Protein AF-A0A1F9G6L5-F1 (afdb_monomer)

Sequence (260 aa):
MAYALRLTTLALLTLIATAACGFDPSDGGSSGTAALNQGGGNGGGDDGAADDQDGGEDRVTICHATGSNHHPYVTITISVNAVPAHDRHQRDEDIIPAPDSGCPGDDGNDGDPGGGNDGGEGEGENGGGDDGDGEDTDGDDLEDDDEGFVGTDPEDPDSDDDGLDDGDEVGRGTDPNDADTDDDGVDDGDEVGDGTDPTLPDTDGDGLGDGDEGQRGTDPTDPDTDDGGAGDGAEVGAGTDPLDPSDDGVSGGGEIGPSG

Secondary structure (DSSP, 8-state):
------------------PPPPP-----------------------------------EEEEEEE---SS--EEEEEEETTTHHHHTTSTT---BSSPPTT--TT--S-----------------------SSPP-SS-SS--HHHHHHHT--TT-S-SSSSSS-HHHHHHHT--TT-SSTTSSSS-HHHHHHHT--TT-SSSS-SSS-HHHHHHHT--TT-SSTT-SSS-HHHHHHHT--TT-TT-S------------

Mean predicted aligned error: 20.48 Å

Foldseek 3Di:
DDDDDDDDDDDDDDDDDDDDDDDDPDDDYDDDDDDDDDDDDDDDDDDDDDDDDDDDFDKAWKWQAPPDPQQGTDIDIGGPVCVVVSCDDPPRPMGPHADPVGDVNDPDPDDDDDDDDDDDDDDDPPDPDPPPPAPQQCPLQAHPVRCVVLVADSNAQQRCPLQRGCNRCVVLVARSNDQQRCPLPRGCNVCVVLVARSNDQQRCPLQQGPSNCVVLVARSNDQQRCPLPRGPNRCVVVVHRSNDSVGNPPPVPPPPPPDD

Structure (mmCIF, N/CA/C/O backbone):
data_AF-A0A1F9G6L5-F1
#
_entry.id   AF-A0A1F9G6L5-F1
#
loop_
_atom_site.group_PDB
_atom_site.id
_atom_site.type_symbol
_atom_site.label_atom_id
_atom_site.label_alt_id
_atom_site.label_comp_id
_atom_site.label_asym_id
_atom_site.label_entity_id
_atom_site.label_seq_id
_atom_site.pdbx_PDB_ins_code
_atom_site.Cartn_x
_atom_site.Cartn_y
_atom_site.Cartn_z
_atom_site.occupancy
_atom_site.B_iso_or_equiv
_atom_site.auth_seq_id
_atom_site.auth_comp_id
_atom_site.auth_asym_id
_atom_site.auth_atom_id
_atom_site.pdbx_PDB_model_num
ATOM 1 N N . MET A 1 1 ? 22.474 34.229 -34.012 1.00 45.84 1 MET A N 1
ATOM 2 C CA . MET A 1 1 ? 22.530 35.478 -33.228 1.00 45.84 1 MET A CA 1
ATOM 3 C C . MET A 1 1 ? 21.987 35.160 -31.853 1.00 45.84 1 MET A C 1
ATOM 5 O O . MET A 1 1 ? 20.911 34.591 -31.767 1.00 45.84 1 MET A O 1
ATOM 9 N N . ALA A 1 2 ? 22.796 35.418 -30.832 1.00 46.31 2 ALA A N 1
ATOM 10 C CA . ALA A 1 2 ? 22.523 35.143 -29.430 1.00 46.31 2 ALA A CA 1
ATOM 11 C C . ALA A 1 2 ? 21.452 36.081 -28.867 1.00 46.31 2 ALA A C 1
ATOM 13 O O . ALA A 1 2 ? 21.497 37.257 -29.201 1.00 46.31 2 ALA A O 1
ATOM 14 N N . TYR A 1 3 ? 20.603 35.593 -27.959 1.00 48.84 3 TYR A N 1
ATOM 15 C CA . TYR A 1 3 ? 20.121 36.3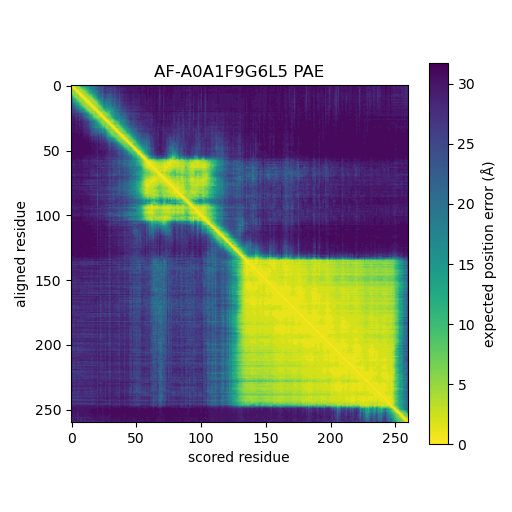74 -26.817 1.00 48.84 3 TYR A CA 1
ATOM 16 C C . TYR A 1 3 ? 19.881 35.438 -25.630 1.00 48.84 3 TYR A C 1
ATOM 18 O O . TYR A 1 3 ? 18.934 34.663 -25.598 1.00 48.84 3 TYR A O 1
ATOM 26 N N . ALA A 1 4 ? 20.802 35.522 -24.673 1.00 48.44 4 ALA A N 1
ATOM 27 C CA . ALA A 1 4 ? 20.647 35.048 -23.311 1.00 48.44 4 ALA A CA 1
ATOM 28 C C . ALA A 1 4 ? 19.900 36.120 -22.510 1.00 48.44 4 ALA A C 1
ATOM 30 O O . ALA A 1 4 ? 20.323 37.275 -22.537 1.00 48.44 4 ALA A O 1
ATOM 31 N N . LEU A 1 5 ? 18.867 35.751 -21.751 1.00 53.03 5 LEU A N 1
ATOM 32 C CA . LEU A 1 5 ? 18.398 36.545 -20.615 1.00 53.03 5 LEU A CA 1
ATOM 33 C C . LEU A 1 5 ? 18.300 35.625 -19.397 1.00 53.03 5 LEU A C 1
ATOM 35 O O . LEU A 1 5 ? 17.493 34.704 -19.354 1.00 53.03 5 LEU A O 1
ATOM 39 N N . ARG A 1 6 ? 19.173 35.884 -18.421 1.00 52.91 6 ARG A N 1
ATOM 40 C CA . ARG A 1 6 ? 19.129 35.297 -17.085 1.00 52.91 6 ARG A CA 1
ATOM 41 C C . ARG A 1 6 ? 18.019 35.975 -16.286 1.00 52.91 6 ARG A C 1
ATOM 43 O O . ARG A 1 6 ? 18.030 37.201 -16.192 1.00 52.91 6 ARG A O 1
ATOM 50 N N . LEU A 1 7 ? 17.116 35.203 -15.686 1.00 51.03 7 LEU A N 1
ATOM 51 C CA . LEU A 1 7 ? 16.261 35.688 -14.604 1.00 51.03 7 LEU A CA 1
ATOM 52 C C . LEU A 1 7 ? 16.878 35.266 -13.270 1.00 51.03 7 LEU A C 1
ATOM 54 O O . LEU A 1 7 ? 16.999 34.087 -12.962 1.00 51.03 7 LEU A O 1
ATOM 58 N N . THR A 1 8 ? 17.314 36.263 -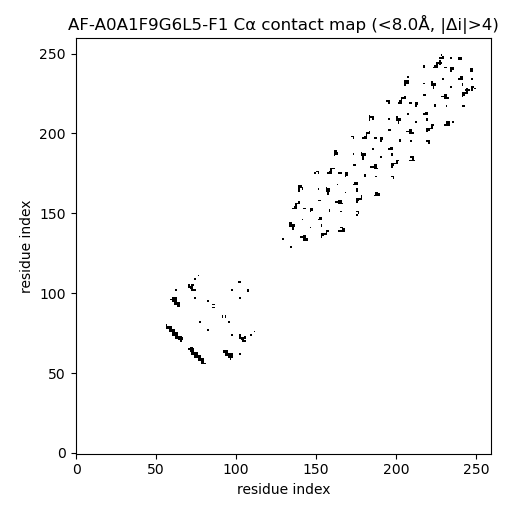12.509 1.00 52.38 8 THR A N 1
ATOM 59 C CA . THR A 1 8 ? 17.721 36.154 -11.109 1.00 52.38 8 THR A CA 1
ATOM 60 C C . THR A 1 8 ? 16.552 36.594 -10.236 1.00 52.38 8 THR A C 1
ATOM 62 O O . THR A 1 8 ? 16.214 37.778 -10.233 1.00 52.38 8 THR A O 1
ATOM 65 N N . THR A 1 9 ? 15.965 35.682 -9.470 1.00 57.56 9 THR A N 1
ATOM 66 C CA . THR A 1 9 ? 15.060 36.008 -8.360 1.00 57.56 9 THR A CA 1
ATOM 67 C C . THR A 1 9 ? 15.783 35.725 -7.047 1.00 57.56 9 THR A C 1
ATOM 69 O O . THR A 1 9 ? 15.910 34.581 -6.626 1.00 57.56 9 THR A O 1
ATOM 72 N N . LEU A 1 10 ? 16.307 36.788 -6.426 1.00 48.28 10 LEU A N 1
ATOM 73 C CA . LEU A 1 10 ? 16.747 36.792 -5.030 1.00 48.28 10 LEU A CA 1
ATOM 74 C C . LEU A 1 10 ? 15.492 36.806 -4.144 1.00 48.28 10 LEU A C 1
ATOM 76 O O . LEU A 1 10 ? 14.786 37.814 -4.111 1.00 48.28 10 LEU A O 1
ATOM 80 N N . ALA A 1 11 ? 15.228 35.717 -3.425 1.00 54.94 11 ALA A N 1
ATOM 81 C CA . ALA A 1 11 ? 14.285 35.716 -2.313 1.00 54.94 11 ALA A CA 1
ATOM 82 C C . ALA A 1 11 ? 14.994 36.215 -1.042 1.00 54.94 11 ALA A C 1
ATOM 84 O O . ALA A 1 11 ? 16.112 35.803 -0.729 1.00 54.94 11 ALA A O 1
ATOM 85 N N . LEU A 1 12 ? 14.349 37.158 -0.351 1.00 50.75 12 LEU A N 1
ATOM 86 C CA . LEU A 1 12 ? 14.762 37.704 0.939 1.00 50.75 12 LEU A CA 1
ATOM 87 C C . LEU A 1 12 ? 14.753 36.607 2.013 1.00 50.75 12 LEU A C 1
ATOM 89 O O . LEU A 1 12 ? 13.714 35.997 2.243 1.00 50.75 12 LEU A O 1
ATOM 93 N N . LEU A 1 13 ? 15.858 36.459 2.746 1.00 45.62 13 LEU A N 1
ATOM 94 C CA . LEU A 1 13 ? 15.891 35.734 4.014 1.00 45.62 13 LEU A CA 1
ATOM 95 C C . LEU A 1 13 ? 16.146 36.736 5.150 1.00 45.62 13 LEU A C 1
ATOM 97 O O . LEU A 1 13 ? 17.274 37.169 5.383 1.00 45.62 13 LEU A O 1
ATOM 101 N N . THR A 1 14 ? 15.081 37.146 5.837 1.00 50.59 14 THR A N 1
ATOM 102 C CA . THR A 1 14 ? 15.153 37.825 7.138 1.00 50.59 14 THR A CA 1
ATOM 103 C C . THR A 1 14 ? 14.869 36.800 8.226 1.00 50.59 14 THR A C 1
ATOM 105 O O . THR A 1 14 ? 13.707 36.499 8.486 1.00 50.59 14 THR A O 1
ATOM 108 N N . LEU A 1 15 ? 15.918 36.273 8.862 1.00 48.03 15 LEU A N 1
ATOM 109 C CA . LEU A 1 15 ? 15.790 35.474 10.080 1.00 48.03 15 LEU A CA 1
ATOM 110 C C . LEU A 1 15 ? 15.872 36.414 11.291 1.00 48.03 15 LEU A C 1
ATOM 112 O O . LEU A 1 15 ? 16.889 37.076 11.512 1.00 48.03 15 LEU A O 1
ATOM 116 N N . ILE A 1 16 ? 14.777 36.505 12.042 1.00 55.12 16 ILE A N 1
ATOM 117 C CA . ILE A 1 16 ? 14.703 37.199 13.329 1.00 55.12 16 ILE A CA 1
ATOM 118 C C . ILE A 1 16 ? 15.075 36.197 14.425 1.00 55.12 16 ILE A C 1
ATOM 120 O O . ILE A 1 16 ? 14.642 35.051 14.412 1.00 55.12 16 ILE A O 1
ATOM 124 N N . ALA A 1 17 ? 15.912 36.663 15.349 1.00 46.44 17 ALA A N 1
ATOM 125 C CA . ALA A 1 17 ? 16.471 35.932 16.473 1.00 46.44 17 ALA A CA 1
ATOM 126 C C . ALA A 1 17 ? 15.417 35.404 17.460 1.00 46.44 17 ALA A C 1
ATOM 128 O O . ALA A 1 17 ? 14.461 36.106 17.793 1.00 46.44 17 ALA A O 1
ATOM 129 N N . THR A 1 18 ? 15.691 34.240 18.046 1.00 53.56 18 THR A N 1
ATOM 130 C CA . THR A 1 18 ? 15.140 33.845 19.347 1.00 53.56 18 THR A CA 1
ATOM 131 C C . THR A 1 18 ? 16.270 33.402 20.268 1.00 53.56 18 THR A C 1
ATOM 133 O O . THR A 1 18 ? 17.254 32.795 19.853 1.00 53.56 18 THR A O 1
ATOM 136 N N . ALA A 1 19 ? 16.165 33.862 21.509 1.00 45.44 19 ALA A N 1
ATOM 137 C CA . ALA A 1 19 ? 17.203 33.882 22.517 1.00 45.44 19 ALA A CA 1
ATOM 138 C C . ALA A 1 19 ? 17.398 32.511 23.178 1.00 45.44 19 ALA A C 1
ATOM 140 O O . ALA A 1 19 ? 16.436 31.906 23.638 1.00 45.44 19 ALA A O 1
ATOM 141 N N . ALA A 1 20 ? 18.654 32.083 23.302 1.00 50.41 20 ALA A N 1
ATOM 142 C CA . ALA A 1 20 ? 19.054 31.011 24.203 1.00 50.41 20 ALA A CA 1
ATOM 143 C C . ALA A 1 20 ? 19.304 31.597 25.602 1.00 50.41 20 ALA A C 1
ATOM 145 O O . ALA A 1 20 ? 20.203 32.424 25.789 1.00 50.41 20 ALA A O 1
ATOM 146 N N . CYS A 1 21 ? 18.505 31.188 26.586 1.00 47.28 21 CYS A N 1
ATOM 147 C CA . CYS A 1 21 ? 18.865 31.301 27.995 1.00 47.28 21 CYS A CA 1
ATOM 148 C C . CYS A 1 21 ? 19.869 30.193 28.346 1.00 47.28 21 CYS A C 1
ATOM 150 O O . CYS A 1 21 ? 19.736 29.053 27.909 1.00 47.28 21 CYS A O 1
ATOM 152 N N . GLY A 1 22 ? 20.914 30.580 29.079 1.00 45.34 22 GLY A N 1
ATOM 153 C CA . GLY A 1 22 ? 22.105 29.783 29.335 1.00 45.34 22 GLY A CA 1
ATOM 154 C C . GLY A 1 22 ? 21.878 28.566 30.228 1.00 45.34 22 GLY A C 1
ATOM 155 O O . GLY A 1 22 ? 21.247 28.651 31.278 1.00 45.34 22 GLY A O 1
ATOM 156 N N . PHE A 1 23 ? 22.486 27.466 29.803 1.00 50.28 23 PHE A N 1
ATOM 157 C CA . PHE A 1 23 ? 22.790 26.289 30.601 1.00 50.28 23 PHE A CA 1
ATOM 158 C C . PHE A 1 23 ? 24.225 26.450 31.129 1.00 50.28 23 PHE A C 1
ATOM 160 O O . PHE A 1 23 ? 25.161 26.572 30.336 1.00 50.28 23 PHE A O 1
ATOM 167 N N . ASP A 1 24 ? 24.382 26.530 32.451 1.00 52.00 24 ASP A N 1
ATOM 168 C CA . ASP A 1 24 ? 25.668 26.628 33.154 1.00 52.00 24 ASP A CA 1
ATOM 169 C C . ASP A 1 24 ? 26.052 25.231 33.682 1.00 52.00 24 ASP A C 1
ATOM 171 O O . ASP A 1 24 ? 25.374 24.710 34.570 1.00 52.00 24 ASP A O 1
ATOM 175 N N . PRO A 1 25 ? 27.084 24.569 33.126 1.00 56.59 25 PRO A N 1
ATOM 176 C CA . PRO A 1 25 ? 27.504 23.250 33.566 1.00 56.59 25 PRO A CA 1
ATOM 177 C C . PRO A 1 25 ? 28.627 23.392 34.594 1.00 56.59 25 PRO A C 1
ATOM 179 O O . PRO A 1 25 ? 29.813 23.321 34.263 1.00 56.59 25 PRO A O 1
ATOM 182 N N . SER A 1 26 ? 28.272 23.612 35.856 1.00 54.38 26 SER A N 1
ATOM 183 C CA . SER A 1 26 ? 29.205 23.518 36.982 1.00 54.38 26 SER A CA 1
ATOM 184 C C . SER A 1 26 ? 28.459 23.225 38.277 1.00 54.38 26 SER A C 1
ATOM 186 O O . SER A 1 26 ? 28.291 24.115 39.091 1.00 54.38 26 SER A O 1
ATOM 188 N N . ASP A 1 27 ? 28.050 21.972 38.480 1.00 49.44 27 ASP A N 1
ATOM 189 C CA . ASP A 1 27 ? 28.028 21.374 39.821 1.00 49.44 27 ASP A CA 1
ATOM 190 C C . ASP A 1 27 ? 28.051 19.846 39.715 1.00 49.44 27 ASP A C 1
ATOM 192 O O . ASP A 1 27 ? 27.042 19.146 39.669 1.00 49.44 27 ASP A O 1
ATOM 196 N N . GLY A 1 28 ? 29.274 19.324 39.641 1.00 46.50 28 GLY A N 1
ATOM 197 C CA . GLY A 1 28 ? 29.554 17.929 39.917 1.00 46.50 28 GLY A CA 1
ATOM 198 C C . GLY A 1 28 ? 29.804 17.727 41.410 1.00 46.50 28 GLY A C 1
ATOM 199 O O . GLY A 1 28 ? 30.703 18.343 41.976 1.00 46.50 28 GLY A O 1
ATOM 200 N N . GLY A 1 29 ? 29.103 16.759 41.999 1.00 39.47 29 GLY A N 1
ATOM 201 C CA . GLY A 1 29 ? 29.727 15.836 42.943 1.00 39.47 29 GLY A CA 1
ATOM 202 C C . GLY A 1 29 ? 29.306 15.897 44.416 1.00 39.47 29 GLY A C 1
ATOM 203 O O . GLY A 1 29 ? 29.621 16.830 45.144 1.00 39.47 29 GLY A O 1
ATOM 204 N N . SER A 1 30 ? 28.856 14.722 44.870 1.00 42.66 30 SER A N 1
ATOM 205 C CA . SER A 1 30 ? 29.431 13.972 46.003 1.00 42.66 30 SER A CA 1
ATOM 206 C C . SER A 1 30 ? 28.655 13.950 47.330 1.00 42.66 30 SER A C 1
ATOM 208 O O . SER A 1 30 ? 28.636 14.908 48.092 1.00 42.66 30 SER A O 1
ATOM 210 N N . SER A 1 31 ? 28.133 12.750 47.628 1.00 48.28 31 SER A N 1
ATOM 211 C CA . SER A 1 31 ? 28.290 11.995 48.885 1.00 48.28 31 SER A CA 1
ATOM 212 C C . SER A 1 31 ? 28.227 12.766 50.214 1.00 48.28 31 SER A C 1
ATOM 214 O O . SER A 1 31 ? 29.181 13.439 50.608 1.00 48.28 31 SER A O 1
ATOM 216 N N . GLY A 1 32 ? 27.221 12.447 51.031 1.00 39.44 32 GLY A N 1
ATOM 217 C CA . GLY A 1 32 ? 27.262 12.733 52.464 1.00 39.44 32 GLY A CA 1
ATOM 218 C C . GLY A 1 32 ? 26.160 12.037 53.255 1.00 39.44 32 GLY A C 1
ATOM 219 O O . GLY A 1 32 ? 25.055 12.545 53.376 1.00 39.44 32 GLY A O 1
ATOM 220 N N . THR A 1 33 ? 26.481 10.889 53.844 1.00 50.44 33 THR A N 1
ATOM 221 C CA . THR A 1 33 ? 25.723 10.262 54.937 1.00 50.44 33 THR A CA 1
ATOM 222 C C . THR A 1 33 ? 25.592 11.206 56.141 1.00 50.44 33 THR A C 1
ATOM 224 O O . THR A 1 33 ? 26.622 11.698 56.599 1.00 50.44 33 THR A O 1
ATOM 227 N N . ALA A 1 34 ? 24.402 11.362 56.733 1.00 39.81 34 ALA A N 1
ATOM 228 C CA . ALA A 1 34 ? 24.217 11.529 58.186 1.00 39.81 34 ALA A CA 1
ATOM 229 C C . ALA A 1 34 ? 22.727 11.557 58.567 1.00 39.81 34 ALA A C 1
ATOM 231 O O . ALA A 1 34 ? 21.967 12.416 58.135 1.00 39.81 34 ALA A O 1
ATOM 232 N N . ALA A 1 35 ? 22.348 10.622 59.434 1.00 47.47 35 ALA A N 1
ATOM 233 C CA . ALA A 1 35 ? 21.056 10.533 60.093 1.00 47.47 35 ALA A CA 1
ATOM 234 C C . ALA A 1 35 ? 20.769 11.729 61.014 1.00 47.47 35 ALA A C 1
ATOM 236 O O . ALA A 1 35 ? 21.655 12.137 61.765 1.00 47.47 35 ALA A O 1
ATOM 237 N N . LEU A 1 36 ? 19.503 12.154 61.087 1.00 44.84 36 LEU A N 1
ATOM 238 C CA . LEU A 1 36 ? 18.898 12.650 62.323 1.00 44.84 36 LEU A CA 1
ATOM 239 C C . LEU A 1 36 ? 17.452 12.159 62.450 1.00 44.84 36 LEU A C 1
ATOM 241 O O . LEU A 1 36 ? 16.705 12.039 61.489 1.00 44.84 36 LEU A O 1
ATOM 245 N N . ASN A 1 37 ? 17.131 11.832 63.692 1.00 38.50 37 ASN A N 1
ATOM 246 C CA . ASN A 1 37 ? 15.976 11.118 64.203 1.00 38.50 37 ASN A CA 1
ATOM 247 C C . ASN A 1 37 ? 15.134 12.091 65.060 1.00 38.50 37 ASN A C 1
ATOM 249 O O . ASN A 1 37 ? 15.713 12.954 65.720 1.00 38.50 37 ASN A O 1
ATOM 253 N N . GLN A 1 38 ? 13.830 11.803 65.159 1.00 47.72 38 GLN A N 1
ATOM 254 C CA . GLN A 1 38 ? 12.875 12.095 66.253 1.00 47.72 38 GLN A CA 1
ATOM 255 C C . GLN A 1 38 ? 11.858 13.242 66.104 1.00 47.72 38 GLN A C 1
ATOM 257 O O . GLN A 1 38 ? 12.212 14.417 66.108 1.00 47.72 38 GLN A O 1
ATOM 262 N N . GLY A 1 39 ? 10.584 12.833 66.241 1.00 36.66 39 GLY A N 1
ATOM 263 C CA . GLY A 1 39 ? 9.468 13.566 66.869 1.00 36.66 39 GLY A CA 1
ATOM 264 C C . GLY A 1 39 ? 8.563 14.292 65.870 1.00 36.66 39 GLY A C 1
ATOM 265 O O . GLY A 1 39 ? 9.049 15.116 65.118 1.00 36.66 39 GLY A O 1
ATOM 266 N N . GLY A 1 40 ? 7.249 14.081 65.777 1.00 36.53 40 GLY A N 1
ATOM 267 C CA . GLY A 1 40 ? 6.261 13.573 66.729 1.00 36.53 40 GLY A CA 1
ATOM 268 C C . GLY A 1 40 ? 5.106 14.587 66.833 1.00 36.53 40 GLY A C 1
ATOM 269 O O . GLY A 1 40 ? 5.360 15.750 67.131 1.00 36.53 40 GLY A O 1
ATOM 270 N N . GLY A 1 41 ? 3.860 14.139 66.627 1.00 37.12 41 GLY A N 1
ATOM 271 C CA . GLY A 1 41 ? 2.610 14.907 66.814 1.00 37.12 41 GLY A CA 1
ATOM 272 C C . GLY A 1 41 ? 1.772 14.935 65.529 1.00 37.12 41 GLY A C 1
ATOM 273 O O . GLY A 1 41 ? 2.161 15.601 64.584 1.00 37.12 41 GLY A O 1
ATOM 274 N N . ASN A 1 42 ? 0.752 14.095 65.336 1.00 39.94 42 ASN A N 1
ATOM 275 C CA . ASN A 1 42 ? -0.535 13.927 66.037 1.00 39.94 42 ASN A CA 1
ATOM 276 C C . ASN A 1 42 ? -1.528 15.088 65.827 1.00 39.94 42 ASN A C 1
ATOM 278 O O . ASN A 1 42 ? -1.367 16.162 66.406 1.00 39.94 42 ASN A O 1
ATOM 282 N N . GLY A 1 43 ? -2.587 14.786 65.072 1.00 40.41 43 GLY A N 1
ATOM 283 C CA . GLY A 1 43 ? -3.774 15.601 64.800 1.00 40.41 43 GLY A CA 1
ATOM 284 C C . GLY A 1 43 ? -4.288 15.243 63.401 1.00 40.41 43 GLY A C 1
ATOM 285 O O . GLY A 1 43 ? -3.728 15.730 62.436 1.00 40.41 43 GLY A O 1
ATOM 286 N N . GLY A 1 44 ? -5.234 14.335 63.184 1.00 36.28 44 GLY A N 1
ATOM 287 C CA . GLY A 1 44 ? -6.297 13.860 64.057 1.00 36.28 44 GLY A CA 1
ATOM 288 C C . GLY A 1 44 ? -7.624 14.419 63.553 1.00 36.28 44 GLY A C 1
ATOM 289 O O . GLY A 1 44 ? -7.891 15.596 63.773 1.00 36.28 44 GLY A O 1
ATOM 290 N N . GLY A 1 45 ? -8.420 13.535 62.950 1.00 36.50 45 GLY A N 1
ATOM 291 C CA . GLY A 1 45 ? -9.823 13.729 62.585 1.00 36.50 45 GLY A CA 1
ATOM 292 C C . GLY A 1 45 ? -10.035 13.699 61.072 1.00 36.50 45 GLY A C 1
ATOM 293 O O . GLY A 1 45 ? -9.243 14.284 60.346 1.00 36.50 45 GLY A O 1
ATOM 294 N N . ASP A 1 46 ? -11.046 13.040 60.522 1.00 42.03 46 ASP A N 1
ATOM 295 C CA . ASP A 1 46 ? -12.174 12.284 61.073 1.00 42.03 46 ASP A CA 1
ATOM 296 C C . ASP A 1 46 ? -13.045 12.003 59.850 1.00 42.03 46 ASP A C 1
ATOM 298 O O . ASP A 1 46 ? -13.573 12.953 59.298 1.00 42.03 46 ASP A O 1
ATOM 302 N N . ASP A 1 47 ? -13.099 10.779 59.326 1.00 49.34 47 ASP A N 1
ATOM 303 C CA . ASP A 1 47 ? -14.302 9.950 59.434 1.00 49.34 47 ASP A CA 1
ATOM 304 C C . ASP A 1 47 ? -14.050 8.523 58.903 1.00 49.34 47 ASP A C 1
ATOM 306 O O . ASP A 1 47 ? -13.793 8.283 57.730 1.00 49.34 47 ASP A O 1
ATOM 310 N N . GLY A 1 48 ? -14.104 7.543 59.808 1.00 40.44 48 GLY A N 1
ATOM 311 C CA . GLY A 1 48 ? -13.844 6.140 59.493 1.00 40.44 48 GLY A CA 1
ATOM 312 C C . GLY A 1 48 ? -15.068 5.333 59.061 1.00 40.44 48 GLY A C 1
ATOM 313 O O . GLY A 1 48 ? -16.189 5.640 59.463 1.00 40.44 48 GLY A O 1
ATOM 314 N N . ALA A 1 49 ? -14.790 4.247 58.331 1.00 42.22 49 ALA A N 1
ATOM 315 C CA . ALA A 1 49 ? -15.283 2.860 58.474 1.00 42.22 49 ALA A CA 1
ATOM 316 C C . ALA A 1 49 ? -15.185 2.183 57.084 1.00 42.22 49 ALA A C 1
ATOM 318 O O . ALA A 1 49 ? -15.769 2.698 56.145 1.00 42.22 49 ALA A O 1
ATOM 319 N N . ALA A 1 50 ? -14.492 1.068 56.847 1.00 44.94 50 ALA A N 1
ATOM 320 C CA . ALA A 1 50 ? -14.136 -0.031 57.730 1.00 44.94 50 ALA A CA 1
ATOM 321 C C . ALA A 1 50 ? -12.774 -0.651 57.357 1.00 44.94 50 ALA A C 1
ATOM 323 O O . ALA A 1 50 ? -12.423 -0.777 56.191 1.00 44.94 50 ALA A O 1
ATOM 324 N N . ASP A 1 51 ? -12.053 -1.027 58.409 1.00 58.12 51 ASP A N 1
ATOM 325 C CA . ASP A 1 51 ? -10.912 -1.940 58.443 1.00 58.12 51 ASP A CA 1
ATOM 326 C C . ASP A 1 51 ? -11.403 -3.355 58.097 1.00 58.12 51 ASP A C 1
ATOM 328 O O . ASP A 1 51 ? -12.209 -3.906 58.849 1.00 58.12 51 ASP A O 1
ATOM 332 N N . ASP A 1 52 ? -10.925 -3.931 56.993 1.00 46.09 52 ASP A N 1
ATOM 333 C CA . ASP A 1 52 ? -10.842 -5.384 56.832 1.00 46.09 52 ASP A CA 1
ATOM 334 C C . ASP A 1 52 ? -9.401 -5.737 56.454 1.00 46.09 52 ASP A C 1
ATOM 336 O O . ASP A 1 52 ? -8.767 -5.103 55.611 1.00 46.09 52 ASP A O 1
ATOM 340 N N . GLN A 1 53 ? -8.850 -6.677 57.205 1.00 54.34 53 GLN A N 1
ATOM 341 C CA . GLN A 1 53 ? -7.422 -6.838 57.420 1.00 54.34 53 GLN A CA 1
ATOM 342 C C . GLN A 1 53 ? -6.825 -7.781 56.377 1.00 54.34 53 GLN A C 1
ATOM 344 O O . GLN A 1 53 ? -7.100 -8.979 56.426 1.00 54.34 53 GLN A O 1
ATOM 349 N N . ASP A 1 54 ? -5.927 -7.269 55.533 1.00 47.34 54 ASP A N 1
ATOM 350 C CA . ASP A 1 54 ? -4.900 -8.085 54.883 1.00 47.34 54 ASP A CA 1
ATOM 351 C C . ASP A 1 54 ? -3.520 -7.411 54.983 1.00 47.34 54 ASP A C 1
ATOM 353 O O . ASP A 1 54 ? -3.386 -6.189 55.076 1.00 47.34 54 ASP A O 1
ATOM 357 N N . GLY A 1 55 ? -2.492 -8.230 55.153 1.00 44.81 55 GLY A N 1
ATOM 358 C CA . GLY A 1 55 ? -1.234 -7.872 55.800 1.00 44.81 55 GLY A CA 1
ATOM 359 C C . GLY A 1 55 ? -0.308 -6.930 55.028 1.00 44.81 55 GLY A C 1
ATOM 360 O O . GLY A 1 55 ? 0.582 -7.396 54.346 1.00 44.81 55 GLY A O 1
ATOM 361 N N . GLY A 1 56 ? -0.395 -5.628 55.304 1.00 53.91 56 GLY A N 1
ATOM 362 C CA . GLY A 1 56 ? 0.709 -4.652 55.322 1.00 53.91 56 GLY A CA 1
ATOM 363 C C . GLY A 1 56 ? 1.946 -4.888 54.438 1.00 53.91 56 GLY A C 1
ATOM 364 O O . GLY A 1 56 ? 3.040 -5.106 54.966 1.00 53.91 56 GLY A O 1
ATOM 365 N N . GLU A 1 57 ? 1.815 -4.667 53.134 1.00 56.16 57 GLU A N 1
ATOM 366 C CA . GLU A 1 57 ? 2.911 -4.120 52.335 1.00 56.16 57 GLU A CA 1
ATOM 367 C C . GLU A 1 57 ? 2.586 -2.684 51.919 1.00 56.16 57 GLU A C 1
ATOM 369 O O . GLU A 1 57 ? 1.483 -2.392 51.461 1.00 56.16 57 GLU A O 1
ATOM 374 N N . ASP A 1 58 ? 3.547 -1.771 52.088 1.00 77.12 58 ASP A N 1
ATOM 375 C CA . ASP A 1 58 ? 3.424 -0.419 51.546 1.00 77.12 58 ASP A CA 1
ATOM 376 C C . ASP A 1 58 ? 3.173 -0.523 50.022 1.00 77.12 58 ASP A C 1
ATOM 378 O O . ASP A 1 58 ? 3.768 -1.369 49.344 1.00 77.12 58 ASP A O 1
ATOM 382 N N . ARG A 1 59 ? 2.285 0.310 49.468 1.00 74.38 59 ARG A N 1
ATOM 383 C CA . ARG A 1 59 ? 1.993 0.375 48.023 1.00 74.38 59 ARG A CA 1
ATOM 384 C C . ARG A 1 59 ? 2.406 1.731 47.458 1.00 74.38 59 ARG A C 1
ATOM 386 O O . ARG A 1 59 ? 2.433 2.722 48.186 1.00 74.38 59 ARG A O 1
ATOM 393 N N . VAL A 1 60 ? 2.752 1.761 46.177 1.00 80.06 60 VAL A N 1
ATOM 394 C CA . VAL A 1 60 ? 3.136 2.970 45.448 1.00 80.06 60 VAL A CA 1
ATOM 395 C C . VAL A 1 60 ? 2.477 2.980 44.078 1.00 80.06 60 VAL A C 1
ATOM 397 O O . VAL A 1 60 ? 2.414 1.954 43.402 1.00 80.06 60 VAL A O 1
ATOM 400 N N . THR A 1 61 ? 1.996 4.152 43.692 1.00 82.56 61 THR A N 1
ATOM 401 C CA . THR A 1 61 ? 1.450 4.415 42.366 1.00 82.56 61 THR A CA 1
ATOM 402 C C . THR A 1 61 ? 2.579 4.825 41.427 1.00 82.56 61 THR A C 1
ATOM 404 O O . THR A 1 61 ? 3.414 5.662 41.791 1.00 82.56 61 THR A O 1
ATOM 407 N N . ILE A 1 62 ? 2.629 4.220 40.245 1.00 82.56 62 ILE A N 1
ATOM 408 C CA . ILE A 1 62 ? 3.631 4.485 39.207 1.00 82.56 62 ILE A CA 1
ATOM 409 C C . ILE A 1 62 ? 2.945 4.696 37.855 1.00 82.56 62 ILE A C 1
ATOM 411 O O . ILE A 1 62 ? 1.851 4.175 37.654 1.00 82.56 62 ILE A O 1
ATOM 415 N N . CYS A 1 63 ? 3.594 5.419 36.939 1.00 84.81 63 CYS A N 1
ATOM 416 C CA . CYS A 1 63 ? 3.200 5.432 35.527 1.00 84.81 63 CYS A CA 1
ATOM 417 C C . CYS A 1 63 ? 4.001 4.359 34.796 1.00 84.81 63 CYS A C 1
ATOM 419 O O . CYS A 1 63 ? 5.225 4.481 34.711 1.00 84.81 63 CYS A O 1
ATOM 421 N N . HIS A 1 64 ? 3.340 3.322 34.299 1.00 81.38 64 HIS A N 1
ATOM 422 C CA . HIS A 1 64 ? 3.973 2.261 33.527 1.00 81.38 64 HIS A CA 1
ATOM 423 C C . HIS A 1 64 ? 3.953 2.615 32.042 1.00 81.38 64 HIS A C 1
ATOM 425 O O . HIS A 1 64 ? 2.897 2.956 31.514 1.00 81.38 64 HIS A O 1
ATOM 431 N N . ALA A 1 65 ? 5.105 2.569 31.376 1.00 78.81 65 ALA A N 1
ATOM 432 C CA . ALA A 1 65 ? 5.183 2.891 29.955 1.00 78.81 65 ALA A CA 1
ATOM 433 C C . ALA A 1 65 ? 4.662 1.728 29.096 1.00 78.81 65 ALA A C 1
ATOM 435 O O . ALA A 1 65 ? 5.114 0.594 29.242 1.00 78.81 65 ALA A O 1
ATOM 436 N N . THR A 1 66 ? 3.743 2.011 28.174 1.00 74.38 66 THR A N 1
ATOM 437 C CA . THR A 1 66 ? 3.087 0.990 27.328 1.00 74.38 66 THR A CA 1
ATOM 438 C C . THR A 1 66 ? 3.842 0.719 26.023 1.00 74.38 66 THR A C 1
ATOM 440 O O . THR A 1 66 ? 3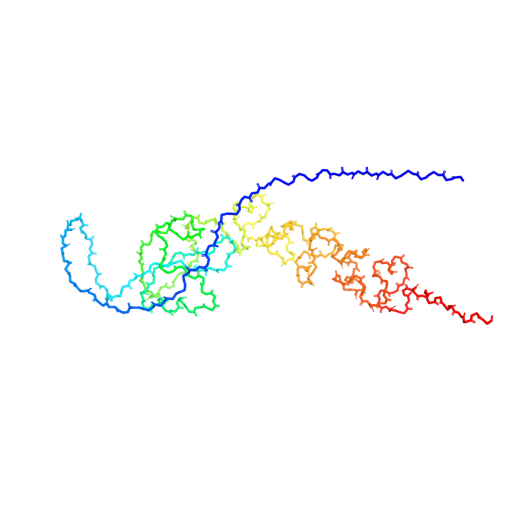.696 -0.343 25.426 1.00 74.38 66 THR A O 1
ATOM 443 N N . GLY A 1 67 ? 4.664 1.675 25.571 1.00 69.44 67 GLY A N 1
ATOM 444 C CA . GLY A 1 67 ? 5.308 1.650 24.254 1.00 69.44 67 GLY A CA 1
ATOM 445 C C . GLY A 1 67 ? 4.429 2.156 23.101 1.00 69.44 67 GLY A C 1
ATOM 446 O O . GLY A 1 67 ? 4.920 2.207 21.976 1.00 69.44 67 GLY A O 1
ATOM 447 N N . SER A 1 68 ? 3.182 2.559 23.372 1.00 63.12 68 SER A N 1
ATOM 448 C CA . SER A 1 68 ? 2.284 3.179 22.390 1.00 63.12 68 SER A CA 1
ATOM 449 C C . SER A 1 68 ? 2.655 4.644 22.126 1.00 63.12 68 SER A C 1
ATOM 451 O O . SER A 1 68 ? 3.064 5.372 23.035 1.00 63.12 68 SER A O 1
ATOM 453 N N . ASN A 1 69 ? 2.481 5.092 20.878 1.00 64.06 69 ASN A N 1
ATOM 454 C CA . ASN A 1 69 ? 2.645 6.497 20.494 1.00 64.06 69 ASN A CA 1
ATOM 455 C C . ASN A 1 69 ? 1.429 7.365 20.874 1.00 64.06 69 ASN A C 1
ATOM 457 O O . ASN A 1 69 ? 1.588 8.580 21.007 1.00 64.06 69 ASN A O 1
ATOM 461 N N . HIS A 1 70 ? 0.254 6.756 21.076 1.00 62.75 70 HIS A N 1
ATOM 462 C CA . HIS A 1 70 ? -0.996 7.449 21.410 1.00 62.75 70 HIS A CA 1
ATOM 463 C C . HIS A 1 70 ? -1.307 7.411 22.916 1.00 62.75 70 HIS A C 1
ATOM 465 O O . HIS A 1 70 ? -1.671 8.441 23.478 1.00 62.75 70 HIS A O 1
ATOM 471 N N . HIS A 1 71 ? -1.027 6.293 23.601 1.00 69.62 71 HIS A N 1
ATOM 472 C CA . HIS A 1 71 ? -1.241 6.132 25.050 1.00 69.62 71 HIS A CA 1
ATOM 473 C C . HIS A 1 71 ? 0.051 5.738 25.771 1.00 69.62 71 HIS A C 1
ATOM 475 O O . HIS A 1 71 ? 0.211 4.583 26.160 1.00 69.62 71 HIS A O 1
ATOM 481 N N . PRO A 1 72 ? 1.015 6.660 25.937 1.00 69.38 72 PRO A N 1
ATOM 482 C CA . PRO A 1 72 ? 2.382 6.313 26.328 1.00 69.38 72 PRO A CA 1
ATOM 483 C C . PRO A 1 72 ? 2.526 5.776 27.762 1.00 69.38 72 PRO A C 1
ATOM 485 O O . PRO A 1 72 ? 3.537 5.135 28.059 1.00 69.38 72 PRO A O 1
ATOM 488 N N . TYR A 1 73 ? 1.549 6.019 28.646 1.00 80.69 73 TYR A N 1
ATOM 489 C CA . TYR A 1 73 ? 1.598 5.647 30.061 1.00 80.69 73 TYR A CA 1
ATOM 490 C C . TYR A 1 73 ? 0.241 5.180 30.591 1.00 80.69 73 TYR A C 1
ATOM 492 O O . TYR A 1 73 ? -0.781 5.703 30.169 1.00 80.69 73 TYR A O 1
ATOM 500 N N . VAL A 1 74 ? 0.263 4.265 31.565 1.00 77.50 74 VAL A N 1
ATOM 501 C CA . VAL A 1 74 ? -0.902 3.867 32.380 1.00 77.50 74 VAL A CA 1
ATOM 502 C C . VAL A 1 74 ? -0.576 3.936 33.872 1.00 77.50 74 VAL A C 1
ATOM 504 O O . VAL A 1 74 ? 0.559 3.650 34.277 1.00 77.50 74 VAL A O 1
ATOM 507 N N . THR A 1 75 ? -1.545 4.286 34.719 1.00 77.00 75 THR A N 1
ATOM 508 C CA . THR A 1 75 ? -1.342 4.349 36.175 1.00 77.00 75 THR A CA 1
ATOM 509 C C . THR A 1 75 ? -1.564 2.988 36.834 1.00 77.00 75 THR A C 1
ATOM 511 O O . THR A 1 75 ? -2.631 2.394 36.726 1.00 77.00 75 THR A O 1
ATOM 514 N N . ILE A 1 76 ? -0.588 2.493 37.605 1.00 73.44 76 ILE A N 1
ATOM 515 C CA . ILE A 1 76 ? -0.751 1.248 38.378 1.00 73.44 76 ILE A CA 1
ATOM 516 C C . ILE A 1 76 ? -0.303 1.404 39.834 1.00 73.44 76 ILE A C 1
ATOM 518 O O . ILE A 1 76 ? 0.724 2.018 40.133 1.00 73.44 76 ILE A O 1
ATOM 522 N N . THR A 1 77 ? -1.045 0.795 40.765 1.00 77.19 77 THR A N 1
ATOM 523 C CA . THR A 1 77 ? -0.696 0.756 42.195 1.00 77.19 77 THR A CA 1
ATOM 524 C C . THR A 1 77 ? -0.072 -0.593 42.556 1.00 77.19 77 THR A C 1
ATOM 526 O O . THR A 1 77 ? -0.766 -1.588 42.784 1.00 77.19 77 THR A O 1
ATOM 529 N N . ILE A 1 78 ? 1.251 -0.634 42.691 1.00 71.94 78 ILE A N 1
ATOM 530 C CA . ILE A 1 78 ? 2.010 -1.857 42.997 1.00 71.94 78 ILE A CA 1
ATOM 531 C C . ILE A 1 78 ? 2.496 -1.885 44.447 1.00 71.94 78 ILE A C 1
ATOM 533 O O . ILE A 1 78 ? 2.536 -0.870 45.140 1.00 71.94 78 ILE A O 1
ATOM 537 N N . SER A 1 79 ? 2.902 -3.058 44.932 1.00 77.75 79 SER A N 1
ATOM 538 C CA . SER A 1 79 ? 3.646 -3.149 46.194 1.00 77.75 79 SER A CA 1
ATOM 539 C C . SER A 1 79 ? 4.998 -2.441 46.063 1.00 77.75 79 SER A C 1
ATOM 541 O O . SER A 1 79 ? 5.680 -2.587 45.047 1.00 77.75 79 SER A O 1
ATOM 543 N N . VAL A 1 80 ? 5.468 -1.770 47.120 1.00 75.94 80 VAL A N 1
ATOM 544 C CA . VAL A 1 80 ? 6.833 -1.207 47.163 1.00 75.94 80 VAL A CA 1
ATOM 545 C C . VAL A 1 80 ? 7.915 -2.263 46.922 1.00 75.94 80 VAL A C 1
ATOM 547 O O . VAL A 1 80 ? 9.014 -1.940 46.479 1.00 75.94 80 VAL A O 1
ATOM 550 N N . ASN A 1 81 ? 7.608 -3.538 47.181 1.00 73.50 81 ASN A N 1
ATOM 551 C CA . ASN A 1 81 ? 8.515 -4.654 46.930 1.00 73.50 81 ASN A CA 1
ATOM 552 C C . ASN A 1 81 ? 8.687 -4.961 45.431 1.00 73.50 81 ASN A C 1
ATOM 554 O O . ASN A 1 81 ? 9.676 -5.592 45.060 1.00 73.50 81 ASN A O 1
ATOM 558 N N . ALA A 1 82 ? 7.750 -4.520 44.584 1.00 71.69 82 ALA A N 1
ATOM 559 C CA . ALA A 1 82 ? 7.770 -4.703 43.134 1.00 71.69 82 ALA A CA 1
ATOM 560 C C . ALA A 1 82 ? 8.449 -3.537 42.390 1.00 71.69 82 ALA A C 1
ATOM 562 O O . ALA A 1 82 ? 8.917 -3.725 41.271 1.00 71.69 82 ALA A O 1
ATOM 563 N N . VAL A 1 83 ? 8.615 -2.373 43.031 1.00 76.44 83 VAL A N 1
ATOM 564 C CA . VAL A 1 83 ? 9.322 -1.204 42.463 1.00 76.44 83 VAL A CA 1
ATOM 565 C C . VAL A 1 83 ? 10.687 -1.551 41.859 1.00 76.44 83 VAL A C 1
ATOM 567 O O . VAL A 1 83 ? 10.957 -1.126 40.741 1.00 76.44 83 VAL A O 1
ATOM 570 N N . PRO A 1 84 ? 11.552 -2.365 42.503 1.00 74.75 84 PRO A N 1
ATOM 571 C CA . PRO A 1 84 ? 12.864 -2.683 41.940 1.00 74.75 84 PRO A CA 1
ATOM 572 C C . PRO A 1 84 ? 12.830 -3.594 40.703 1.00 74.75 84 PRO A C 1
ATOM 574 O O . PRO A 1 84 ? 13.897 -3.867 40.147 1.00 74.75 84 PRO A O 1
ATOM 577 N N . ALA A 1 85 ? 11.670 -4.162 40.358 1.00 68.31 85 ALA A N 1
ATOM 578 C CA . ALA A 1 85 ? 11.461 -4.906 39.117 1.00 68.31 85 ALA A CA 1
ATOM 579 C C . ALA A 1 85 ? 11.032 -3.968 37.978 1.00 68.31 85 ALA A C 1
ATOM 581 O O . ALA A 1 85 ? 11.502 -4.144 36.858 1.00 68.31 85 ALA A O 1
ATOM 582 N N . HIS A 1 86 ? 10.231 -2.947 38.295 1.00 70.56 86 HIS A N 1
ATOM 583 C CA . HIS A 1 86 ? 9.843 -1.880 37.368 1.00 70.56 86 HIS A CA 1
ATOM 584 C C . HIS A 1 86 ? 11.016 -0.945 37.031 1.00 70.56 86 HIS A C 1
ATOM 586 O O . HIS A 1 86 ? 11.270 -0.670 35.868 1.00 70.56 86 HIS A O 1
ATOM 592 N N . ASP A 1 87 ? 11.852 -0.611 38.018 1.00 65.25 87 ASP A N 1
ATOM 593 C CA . ASP A 1 87 ? 13.111 0.151 37.867 1.00 65.25 87 ASP A CA 1
ATOM 594 C C . ASP A 1 87 ? 14.202 -0.584 37.045 1.00 65.25 87 ASP A C 1
ATOM 596 O O . ASP A 1 87 ? 15.344 -0.141 36.991 1.00 65.25 87 ASP A O 1
ATOM 600 N N . ARG A 1 88 ? 13.929 -1.785 36.506 1.00 57.84 88 ARG A N 1
ATOM 601 C CA . ARG A 1 88 ? 14.946 -2.644 35.859 1.00 57.84 88 ARG A CA 1
ATOM 602 C C . ARG A 1 88 ? 14.529 -3.290 34.539 1.00 57.84 88 ARG A C 1
ATOM 604 O O . ARG A 1 88 ? 15.275 -4.139 34.036 1.00 57.84 88 ARG A O 1
ATOM 611 N N . HIS A 1 89 ? 13.380 -2.938 33.969 1.00 53.38 89 HIS A N 1
ATOM 612 C CA . HIS A 1 89 ? 13.067 -3.342 32.596 1.00 53.38 89 HIS A CA 1
ATOM 613 C C . HIS A 1 89 ? 13.875 -2.486 31.613 1.00 53.38 89 HIS A C 1
ATOM 615 O O . HIS A 1 89 ? 14.113 -1.318 31.879 1.00 53.38 89 HIS A O 1
ATOM 621 N N . GLN A 1 90 ? 14.374 -3.096 30.528 1.00 47.31 90 GLN A N 1
ATOM 622 C CA . GLN A 1 90 ? 15.569 -2.686 29.754 1.00 47.31 90 GLN A CA 1
ATOM 623 C C . GLN A 1 90 ? 15.513 -1.337 29.012 1.00 47.31 90 GLN A C 1
ATOM 625 O O . GLN A 1 90 ? 16.268 -1.125 28.059 1.00 47.31 90 GLN A O 1
ATOM 630 N N . ARG A 1 91 ? 14.625 -0.443 29.414 1.00 57.34 91 ARG A N 1
ATOM 631 C CA . ARG A 1 91 ? 14.420 0.842 28.783 1.00 57.34 91 ARG A CA 1
ATOM 632 C C . ARG A 1 91 ? 14.128 1.991 29.797 1.00 57.34 91 ARG A C 1
ATOM 634 O O . ARG A 1 91 ? 14.334 3.148 29.454 1.00 57.34 91 ARG A O 1
ATOM 641 N N . ASP A 1 92 ? 13.892 1.692 31.087 1.00 60.94 92 ASP A N 1
ATOM 642 C CA . ASP A 1 92 ? 13.771 2.676 32.190 1.00 60.94 92 ASP A CA 1
ATOM 643 C C . ASP A 1 92 ? 12.704 3.790 31.976 1.00 60.94 92 ASP A C 1
ATOM 645 O O . ASP A 1 92 ? 12.897 4.921 32.427 1.00 60.94 92 ASP A O 1
ATOM 649 N N . GLU A 1 93 ? 11.579 3.525 31.299 1.00 72.62 93 GLU A N 1
ATOM 650 C CA . GLU A 1 93 ? 10.548 4.555 31.048 1.00 72.62 93 GLU A CA 1
ATOM 651 C C . GLU A 1 93 ? 9.491 4.718 32.146 1.00 72.62 93 GLU A C 1
ATOM 653 O O . GLU A 1 93 ? 8.766 5.713 32.127 1.00 72.62 93 GLU A O 1
ATOM 658 N N . ASP A 1 94 ? 9.392 3.794 33.105 1.00 79.06 94 ASP A N 1
ATOM 659 C CA . ASP A 1 94 ? 8.397 3.881 34.181 1.00 79.06 94 ASP A CA 1
ATOM 660 C C . ASP A 1 94 ? 8.646 5.111 35.083 1.00 79.06 94 ASP A C 1
ATOM 662 O O . ASP A 1 94 ? 9.753 5.336 35.585 1.00 79.06 94 ASP A O 1
ATOM 666 N N . ILE A 1 95 ? 7.602 5.902 35.359 1.00 80.38 95 ILE A N 1
ATOM 667 C CA . ILE A 1 95 ? 7.682 7.076 36.244 1.00 80.38 95 ILE A CA 1
ATOM 668 C C . ILE A 1 95 ? 7.325 6.653 37.671 1.00 80.38 95 ILE A C 1
ATOM 670 O O . ILE A 1 95 ? 6.163 6.396 37.993 1.00 80.38 95 ILE A O 1
ATOM 674 N N . ILE A 1 96 ? 8.334 6.598 38.546 1.00 79.25 96 ILE A N 1
ATOM 675 C CA . ILE A 1 96 ? 8.202 6.140 39.936 1.00 79.25 96 ILE A CA 1
ATOM 676 C C . ILE A 1 96 ? 8.658 7.234 40.917 1.00 79.25 96 ILE A C 1
ATOM 678 O O . ILE A 1 96 ? 9.842 7.588 40.929 1.00 79.25 96 ILE A O 1
ATOM 682 N N . PRO A 1 97 ? 7.794 7.707 41.833 1.00 77.56 97 PRO A N 1
ATOM 683 C CA . PRO A 1 97 ? 6.337 7.531 41.870 1.00 77.56 97 PRO A CA 1
ATOM 684 C C . PRO A 1 97 ? 5.637 8.377 40.792 1.00 77.56 97 PRO A C 1
ATOM 686 O O . PRO A 1 97 ? 6.228 9.327 40.274 1.00 77.56 97 PRO A O 1
ATOM 689 N N . ALA A 1 98 ? 4.375 8.067 40.497 1.00 80.19 98 ALA A N 1
ATOM 690 C CA . ALA A 1 98 ? 3.554 8.882 39.605 1.00 80.19 98 ALA A CA 1
ATOM 691 C C . ALA A 1 98 ? 3.492 10.353 40.093 1.00 80.19 98 ALA A C 1
ATOM 693 O O . ALA A 1 98 ? 3.444 10.592 41.307 1.00 80.19 98 ALA A O 1
ATOM 694 N N . PRO A 1 99 ? 3.513 11.356 39.192 1.00 80.12 99 PRO A N 1
ATOM 695 C CA . PRO A 1 99 ? 3.364 12.758 39.574 1.00 80.12 99 PRO A CA 1
ATOM 696 C C . PRO A 1 99 ? 2.001 13.034 40.226 1.00 80.12 99 PRO A C 1
ATOM 698 O O . PRO A 1 99 ? 0.989 12.490 39.799 1.00 80.12 99 PRO A O 1
ATOM 701 N N . ASP A 1 100 ? 1.943 13.980 41.172 1.00 73.94 100 ASP A N 1
ATOM 702 C CA . ASP A 1 100 ? 0.675 14.419 41.797 1.00 73.94 100 ASP A CA 1
ATOM 703 C C . ASP A 1 100 ? -0.347 14.977 40.778 1.00 73.94 100 ASP A C 1
ATOM 705 O O . ASP A 1 100 ? -1.522 15.148 41.096 1.00 73.94 100 ASP A O 1
ATOM 709 N N . SER A 1 101 ? 0.109 15.321 39.569 1.00 70.81 101 SER A N 1
ATOM 710 C CA . SER A 1 101 ? -0.707 15.822 38.458 1.00 70.81 101 SER A CA 1
ATOM 711 C C . SER A 1 101 ? -1.241 14.734 37.520 1.00 70.81 101 SER A C 1
ATOM 713 O O . SER A 1 101 ? -1.848 15.098 36.519 1.00 70.81 101 SER A O 1
ATOM 715 N N . GLY A 1 102 ? -0.996 13.453 37.805 1.00 75.06 102 GLY A N 1
ATOM 716 C CA . GLY A 1 102 ? -1.302 12.342 36.898 1.00 75.06 102 GLY A CA 1
ATOM 717 C C . GLY A 1 102 ? -0.161 12.031 35.926 1.00 75.06 102 GLY A C 1
ATOM 718 O O . GLY A 1 102 ? 0.837 12.766 35.851 1.00 75.06 102 GLY A O 1
ATOM 719 N N . CYS A 1 103 ? -0.289 10.911 35.218 1.00 80.69 103 CYS A N 1
ATOM 720 C CA . CYS A 1 103 ? 0.700 10.458 34.249 1.00 80.69 103 CYS A CA 1
ATOM 721 C C . CYS A 1 103 ? 0.675 11.336 32.979 1.00 80.69 103 CYS A C 1
ATOM 723 O O . CYS A 1 103 ? -0.372 11.846 32.587 1.00 80.69 103 CYS A O 1
ATOM 725 N N . PRO A 1 104 ? 1.825 11.612 32.339 1.00 76.31 104 PRO A N 1
ATOM 726 C CA . PRO A 1 104 ? 1.842 12.427 31.126 1.00 76.31 104 PRO A CA 1
ATOM 727 C C . PRO A 1 104 ? 1.076 11.745 29.986 1.00 76.31 104 PRO A C 1
ATOM 729 O O . PRO A 1 104 ? 1.401 10.620 29.638 1.00 76.31 104 PRO A O 1
ATOM 732 N N . GLY A 1 105 ? 0.113 12.434 29.371 1.00 67.88 105 GLY A N 1
ATOM 733 C CA . GLY A 1 105 ? -0.691 11.862 28.276 1.00 67.88 105 GLY A CA 1
ATOM 734 C C . GLY A 1 105 ? -1.881 11.018 28.737 1.00 67.88 105 GLY A C 1
ATOM 735 O O . GLY A 1 105 ? -2.639 10.563 27.897 1.00 67.88 105 GLY A O 1
ATOM 736 N N . ASP A 1 106 ? -2.057 10.876 30.047 1.00 61.47 106 ASP A N 1
ATOM 737 C CA . ASP A 1 106 ? -3.231 10.297 30.688 1.00 61.47 106 ASP A CA 1
ATOM 738 C C . ASP A 1 106 ? -4.278 11.416 30.865 1.00 61.47 106 ASP A C 1
ATOM 740 O O . ASP A 1 106 ? -3.962 12.493 31.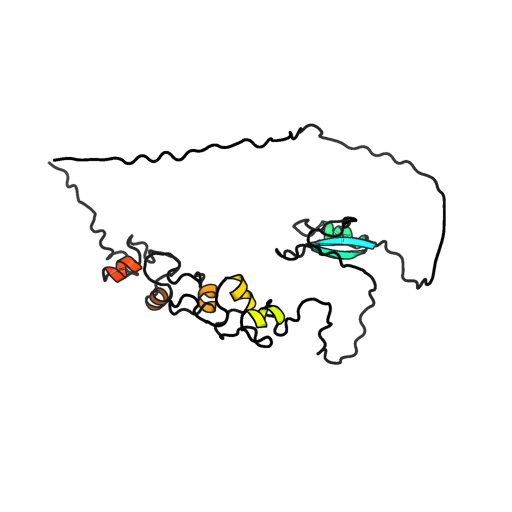393 1.00 61.47 106 ASP A O 1
ATOM 744 N N . ASP A 1 107 ? -5.499 11.228 30.367 1.00 54.25 107 ASP A N 1
ATOM 745 C CA . ASP A 1 107 ? -6.602 12.194 30.475 1.00 54.25 107 ASP A CA 1
ATOM 746 C C . ASP A 1 107 ? -7.266 12.202 31.869 1.00 54.25 107 ASP A C 1
ATOM 748 O O . ASP A 1 107 ? -8.162 13.011 32.143 1.00 54.25 107 ASP A O 1
ATOM 752 N N . GLY A 1 108 ? -6.700 11.443 32.814 1.00 49.81 108 GLY A N 1
ATOM 753 C CA . GLY A 1 108 ? -6.754 11.744 34.236 1.00 49.81 108 GLY A CA 1
ATOM 754 C C . GLY A 1 108 ? -7.970 11.193 34.965 1.00 49.81 108 GLY A C 1
ATOM 755 O O . GLY A 1 108 ? -8.433 11.839 35.913 1.00 49.81 108 GLY A O 1
ATOM 756 N N . ASN A 1 109 ? -8.470 10.014 34.589 1.00 45.53 109 ASN A N 1
ATOM 757 C CA . ASN A 1 109 ? -9.528 9.340 35.344 1.00 45.53 109 ASN A CA 1
ATOM 758 C C . ASN A 1 109 ? -9.138 7.958 35.890 1.00 45.53 109 ASN A C 1
ATOM 760 O O . ASN A 1 109 ? -9.911 7.010 35.816 1.00 45.53 109 ASN A O 1
ATOM 764 N N . ASP A 1 110 ? -7.999 7.888 36.577 1.00 51.97 110 ASP A N 1
ATOM 765 C CA . ASP A 1 110 ? -7.645 6.737 37.410 1.00 51.97 110 ASP A CA 1
ATOM 766 C C . ASP A 1 110 ? -8.027 6.961 38.882 1.00 51.97 110 ASP A C 1
ATOM 768 O O . ASP A 1 110 ? -7.299 7.560 39.681 1.00 51.97 110 ASP A O 1
ATOM 772 N N . GLY A 1 111 ? -9.205 6.453 39.251 1.00 39.69 111 GLY A N 1
ATOM 773 C CA . GLY A 1 111 ? -9.695 6.331 40.626 1.00 39.69 111 GLY A CA 1
ATOM 774 C C . GLY A 1 111 ? -9.777 4.872 41.107 1.00 39.69 111 GLY A C 1
ATOM 775 O O . GLY A 1 111 ? -10.874 4.345 41.253 1.00 39.69 111 GLY A O 1
ATOM 776 N N . ASP A 1 112 ? -8.615 4.265 41.375 1.00 46.75 112 ASP A N 1
ATOM 777 C CA . ASP A 1 112 ? -8.301 3.014 42.133 1.00 46.75 112 ASP A CA 1
ATOM 778 C C . ASP A 1 112 ? -9.069 2.894 43.498 1.00 46.75 112 ASP A C 1
ATOM 780 O O . ASP A 1 112 ? -9.500 3.952 43.976 1.00 46.75 112 ASP A O 1
ATOM 784 N N . PRO A 1 113 ? -9.199 1.751 44.262 1.00 57.00 113 PRO A N 1
ATOM 785 C CA . PRO A 1 113 ? -8.658 0.367 44.138 1.00 57.00 113 PRO A CA 1
ATOM 786 C C . PRO A 1 113 ? -9.586 -0.833 44.512 1.00 57.00 113 PRO A C 1
ATOM 788 O O . PRO A 1 113 ? -10.500 -0.721 45.331 1.00 57.00 113 PRO A O 1
ATOM 791 N N . GLY A 1 114 ? -9.200 -2.062 44.118 1.00 38.44 114 GLY A N 1
ATOM 792 C CA . GLY A 1 114 ? -9.545 -3.279 44.887 1.00 38.44 114 GLY A CA 1
ATOM 793 C C . GLY A 1 114 ? -9.378 -4.632 44.180 1.00 38.44 114 GLY A C 1
ATOM 794 O O . GLY A 1 114 ? -10.285 -5.087 43.498 1.00 38.44 114 GLY A O 1
ATOM 795 N N . GLY A 1 115 ? -8.257 -5.325 44.414 1.00 43.47 115 GLY A N 1
ATOM 796 C CA . GLY A 1 115 ? -8.030 -6.704 43.955 1.00 43.47 115 GLY A CA 1
ATOM 797 C C . GLY A 1 115 ? -8.705 -7.784 44.817 1.00 43.47 115 GLY A C 1
ATOM 798 O O . GLY A 1 115 ? -8.933 -7.589 46.011 1.00 43.47 115 GLY A O 1
ATOM 799 N N . GLY A 1 116 ? -8.953 -8.956 44.217 1.00 38.12 116 GLY A N 1
ATOM 800 C CA . GLY A 1 116 ? -9.412 -10.159 44.920 1.00 38.12 116 GLY A CA 1
ATOM 801 C C . GLY A 1 116 ? -9.599 -11.399 44.031 1.00 38.12 116 GLY A C 1
ATOM 802 O O . GLY A 1 116 ? -10.720 -11.717 43.670 1.00 38.12 116 GLY A O 1
ATOM 803 N N . ASN A 1 117 ? -8.488 -12.084 43.733 1.00 40.16 117 ASN A N 1
ATOM 804 C CA . ASN A 1 117 ? -8.286 -13.515 43.427 1.00 40.16 117 ASN A CA 1
ATOM 805 C C . ASN A 1 117 ? -9.412 -14.414 42.851 1.00 40.16 117 ASN A C 1
ATOM 807 O O . ASN A 1 117 ? -10.378 -14.753 43.532 1.00 40.16 117 ASN A O 1
ATOM 811 N N . ASP A 1 118 ? -9.083 -15.023 41.705 1.00 61.28 118 ASP A N 1
ATOM 812 C CA . ASP A 1 118 ? -9.070 -16.464 41.394 1.00 61.28 118 ASP A CA 1
ATOM 813 C C . ASP A 1 118 ? -10.010 -17.400 42.179 1.00 61.28 118 ASP A C 1
ATOM 815 O O . ASP A 1 118 ? -9.701 -17.868 43.283 1.00 61.28 118 ASP A O 1
ATOM 819 N N . GLY A 1 119 ? -11.087 -17.833 41.522 1.00 36.97 119 GLY A N 1
ATOM 820 C CA . GLY A 1 119 ? -11.939 -18.920 42.003 1.00 36.97 119 GLY A CA 1
ATOM 821 C C . GLY A 1 119 ? -13.065 -19.246 41.033 1.00 36.97 119 GLY A C 1
ATOM 822 O O . GLY A 1 119 ? -14.164 -18.739 41.194 1.00 36.97 119 GLY A O 1
ATOM 823 N N . GLY A 1 120 ? -12.768 -20.069 40.026 1.00 50.19 120 GLY A N 1
ATOM 824 C CA . GLY A 1 120 ? -13.617 -20.283 38.856 1.00 50.19 120 GLY A CA 1
ATOM 825 C C . GLY A 1 120 ? -15.067 -20.711 39.101 1.00 50.19 120 GLY A C 1
ATOM 826 O O . GLY A 1 120 ? -15.360 -21.578 39.920 1.00 50.19 120 GLY A O 1
ATOM 827 N N . GLU A 1 121 ? -15.929 -20.187 38.240 1.00 41.44 121 GLU A N 1
ATOM 828 C CA . GLU A 1 121 ? -17.224 -20.729 37.842 1.00 41.44 121 GLU A CA 1
ATOM 829 C C . GLU A 1 121 ? -17.316 -20.368 36.350 1.00 41.44 121 GLU A C 1
ATOM 831 O O . GLU A 1 121 ? -17.265 -19.194 36.002 1.00 41.44 121 GLU A O 1
ATOM 836 N N . GLY A 1 122 ? -17.322 -21.352 35.453 1.00 54.91 122 GLY A N 1
ATOM 837 C CA . GLY A 1 122 ? -17.432 -21.068 34.027 1.00 54.91 122 GLY A CA 1
ATOM 838 C C . GLY A 1 122 ? -18.852 -20.660 33.663 1.00 54.91 122 GLY A C 1
ATOM 839 O O . GLY A 1 122 ? -19.771 -21.418 33.937 1.00 54.91 122 GLY A O 1
ATOM 840 N N . GLU A 1 123 ? -18.996 -19.537 32.978 1.00 46.62 123 GLU A N 1
ATOM 841 C CA . GLU A 1 123 ? -20.099 -19.180 32.086 1.00 46.62 123 GLU A CA 1
ATOM 842 C C . GLU A 1 123 ? -19.464 -18.234 31.044 1.00 46.62 123 GLU A C 1
ATOM 844 O O . GLU A 1 123 ? -18.569 -17.472 31.391 1.00 46.62 123 GLU A O 1
ATOM 849 N N . GLY A 1 124 ? -19.821 -18.352 29.763 1.00 51.03 124 GLY A N 1
ATOM 850 C CA . GLY A 1 124 ? -19.195 -17.567 28.696 1.00 51.03 124 GLY A CA 1
ATOM 851 C C . GLY A 1 124 ? -19.394 -16.062 28.874 1.00 51.03 124 GLY A C 1
ATOM 852 O O . GLY A 1 124 ? -20.497 -15.622 29.183 1.00 51.03 124 GLY A O 1
ATOM 853 N N . GLU A 1 125 ? -18.330 -15.305 28.644 1.00 50.03 125 GLU A N 1
ATOM 854 C CA . GLU A 1 125 ? -18.336 -13.843 28.599 1.00 50.03 125 GLU A CA 1
ATOM 855 C C . GLU A 1 125 ? -18.326 -13.467 27.107 1.00 50.03 125 GLU A C 1
ATOM 857 O O . GLU A 1 125 ? -17.281 -13.364 26.489 1.00 50.03 125 GLU A O 1
ATOM 862 N N . ASN A 1 126 ? -19.449 -13.617 26.400 1.00 52.31 126 ASN A N 1
ATOM 863 C CA . ASN A 1 126 ? -20.266 -12.472 26.000 1.00 52.31 126 ASN A CA 1
ATOM 864 C C . ASN A 1 126 ? -20.565 -11.494 27.143 1.00 52.31 126 ASN A C 1
ATOM 866 O O . ASN A 1 126 ? -21.476 -11.719 27.944 1.00 52.31 126 ASN A O 1
ATOM 870 N N . GLY A 1 127 ? -19.831 -10.388 27.172 1.00 45.09 127 GLY A N 1
ATOM 871 C CA . GLY A 1 127 ? -20.109 -9.270 28.062 1.00 45.09 127 GLY A CA 1
ATOM 872 C C . GLY A 1 127 ? -18.955 -8.287 28.091 1.00 45.09 127 GLY A C 1
ATOM 873 O O . GLY A 1 127 ? -18.266 -8.231 29.104 1.00 45.09 127 GLY A O 1
ATOM 874 N N . GLY A 1 128 ? -18.776 -7.550 26.987 1.00 47.41 128 GLY A N 1
ATOM 875 C CA . GLY A 1 128 ? -17.997 -6.316 26.957 1.00 47.41 128 GLY A CA 1
ATOM 876 C C . GLY A 1 128 ? -18.430 -5.433 28.122 1.00 47.41 128 GLY A C 1
ATOM 877 O O . GLY A 1 128 ? -19.606 -5.075 28.260 1.00 47.41 128 GLY A O 1
ATOM 878 N N . GLY A 1 129 ? -17.496 -5.231 29.044 1.00 42.69 129 GLY A N 1
ATOM 879 C CA . GLY A 1 129 ? -17.628 -4.261 30.109 1.00 42.69 129 GLY A CA 1
ATOM 880 C C . GLY A 1 129 ? -17.372 -2.902 29.493 1.00 42.69 129 GLY A C 1
ATOM 881 O O . GLY A 1 129 ? -16.225 -2.547 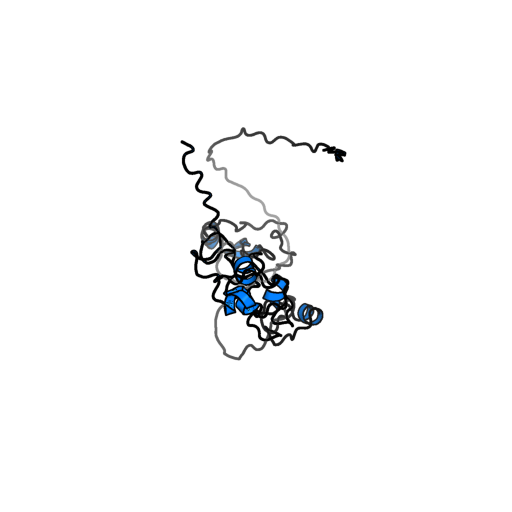29.303 1.00 42.69 129 GLY A O 1
ATOM 882 N N . ASP A 1 130 ? -18.468 -2.231 29.158 1.00 52.66 130 ASP A N 1
ATOM 883 C CA . ASP A 1 130 ? -18.614 -0.799 28.891 1.00 52.66 130 ASP A CA 1
ATOM 884 C C . ASP A 1 130 ? -17.841 0.023 29.946 1.00 52.66 130 ASP A C 1
ATOM 886 O O . ASP A 1 130 ? -18.375 0.331 31.021 1.00 52.66 130 ASP A O 1
ATOM 890 N N . ASP A 1 131 ? -16.566 0.300 29.643 1.00 51.59 131 ASP A N 1
ATOM 891 C CA . ASP A 1 131 ? -15.637 1.153 30.394 1.00 51.59 131 ASP A CA 1
ATOM 892 C C . ASP A 1 131 ? -15.363 2.491 29.656 1.00 51.59 131 ASP A C 1
ATOM 894 O O . ASP A 1 131 ? -14.541 3.295 30.101 1.00 51.59 131 ASP A O 1
ATOM 898 N N . GLY A 1 132 ? -16.156 2.830 28.630 1.00 50.97 132 GLY A N 1
ATOM 899 C CA . GLY A 1 132 ? -16.200 4.162 28.008 1.00 50.97 132 GLY A CA 1
ATOM 900 C C . GLY A 1 132 ? -15.040 4.505 27.064 1.00 50.97 132 GLY A C 1
ATOM 901 O O . GLY A 1 132 ? -14.924 5.662 26.654 1.00 50.97 132 GLY A O 1
ATOM 902 N N . ASP A 1 133 ? -14.209 3.524 26.750 1.00 60.47 133 ASP A N 1
ATOM 903 C CA . ASP A 1 133 ? -13.566 3.314 25.457 1.00 60.47 133 ASP A CA 1
ATOM 904 C C . ASP A 1 133 ? -14.644 3.107 24.374 1.00 60.47 133 ASP A C 1
ATOM 906 O O . ASP A 1 133 ? -15.725 2.592 24.673 1.00 60.47 133 ASP A O 1
ATOM 910 N N . GLY A 1 134 ? -14.422 3.602 23.152 1.00 67.62 134 GLY A N 1
ATOM 911 C CA . GLY A 1 134 ? -15.328 3.327 22.033 1.00 67.62 134 GLY A CA 1
ATOM 912 C C . GLY A 1 134 ? -15.553 1.819 21.898 1.00 67.62 134 GLY A C 1
ATOM 913 O O . GLY A 1 134 ? -14.659 1.033 22.208 1.00 67.62 134 GLY A O 1
ATOM 914 N N . GLU A 1 135 ? -16.767 1.411 21.524 1.00 87.12 135 GLU A N 1
ATOM 915 C CA . GLU A 1 135 ? -16.995 0.010 21.156 1.00 87.12 135 GLU A CA 1
ATOM 916 C C . GLU A 1 135 ? -16.106 -0.274 19.927 1.00 87.12 135 GLU A C 1
ATOM 918 O O . GLU A 1 135 ? -16.059 0.563 19.036 1.00 87.12 135 GLU A O 1
ATOM 923 N N . ASP A 1 136 ? -15.342 -1.365 19.957 1.00 90.81 136 ASP A N 1
ATOM 924 C CA . ASP A 1 136 ? -14.571 -1.934 18.839 1.00 90.81 136 ASP A CA 1
ATOM 925 C C . ASP A 1 136 ? -14.976 -3.413 18.814 1.00 90.81 136 ASP A C 1
ATOM 927 O O . ASP A 1 136 ? -14.616 -4.210 19.698 1.00 90.81 136 ASP A O 1
ATOM 931 N N . TH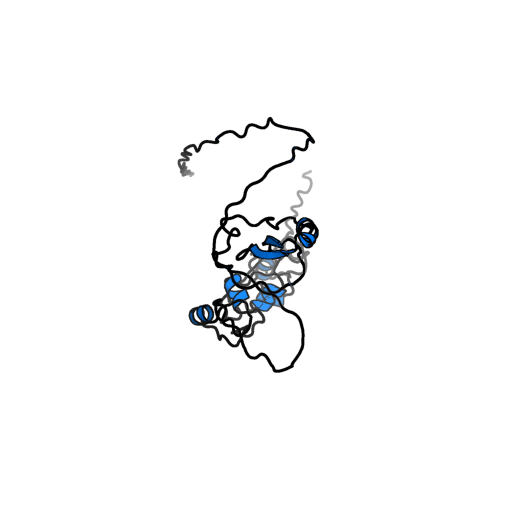R A 1 137 ? -15.925 -3.721 17.936 1.00 94.12 137 THR A N 1
ATOM 932 C CA . THR A 1 137 ? -16.701 -4.957 17.997 1.00 94.12 137 THR A CA 1
ATOM 933 C C . THR A 1 137 ? -15.979 -6.140 17.340 1.00 94.12 137 THR A C 1
ATOM 935 O O . THR A 1 137 ? -16.164 -7.281 17.803 1.00 94.12 137 THR A O 1
ATOM 938 N N . ASP A 1 138 ? -15.136 -5.916 16.334 1.00 92.56 138 ASP A N 1
ATOM 939 C CA . ASP A 1 138 ? -14.365 -6.951 15.635 1.00 92.56 138 ASP A CA 1
ATOM 940 C C . ASP A 1 138 ? -12.868 -6.989 15.997 1.00 92.56 138 ASP A C 1
ATOM 942 O O . ASP A 1 138 ? -12.250 -8.056 15.861 1.00 92.56 138 ASP A O 1
ATOM 946 N N . GLY A 1 139 ? -12.337 -5.940 16.628 1.00 94.00 139 GLY A N 1
ATOM 947 C CA . GLY A 1 139 ? -11.000 -5.894 17.209 1.00 94.00 139 GLY A CA 1
ATOM 948 C C . GLY A 1 139 ? -9.897 -5.562 16.209 1.00 94.00 139 GLY A C 1
ATOM 949 O O . GLY A 1 139 ? -8.800 -6.117 16.354 1.00 94.00 139 GLY A O 1
ATOM 950 N N . ASP A 1 140 ? -10.191 -4.732 15.213 1.00 93.38 140 ASP A N 1
ATOM 951 C CA . ASP A 1 140 ? -9.296 -4.311 14.127 1.00 93.38 140 ASP A CA 1
ATOM 952 C C . ASP A 1 140 ? -8.527 -2.997 14.431 1.00 93.38 140 ASP A C 1
ATOM 954 O O . ASP A 1 140 ? -7.777 -2.486 13.599 1.00 93.38 140 ASP A O 1
ATOM 958 N N . ASP A 1 141 ? -8.672 -2.479 15.659 1.00 93.19 141 ASP A N 1
ATOM 959 C CA . ASP A 1 141 ? -8.149 -1.194 16.141 1.00 93.19 141 ASP A CA 1
ATOM 960 C C . ASP A 1 141 ? -8.847 0.064 15.539 1.00 93.19 141 ASP A C 1
ATOM 962 O O . ASP A 1 141 ? -8.324 1.183 15.680 1.00 93.19 141 ASP A O 1
ATOM 966 N N . LEU A 1 142 ? -10.044 -0.074 14.949 1.00 90.56 142 LEU A N 1
ATOM 967 C CA . LEU A 1 142 ? -10.956 1.000 14.533 1.00 90.56 142 LEU A CA 1
ATOM 968 C C . LEU A 1 142 ? -12.241 0.982 15.393 1.00 90.56 142 LEU A C 1
ATOM 970 O O . LEU A 1 142 ? -12.912 -0.024 15.543 1.00 90.56 142 LEU A O 1
ATOM 974 N N . GLU A 1 143 ? -12.605 2.110 16.018 1.00 94.12 143 GLU A N 1
ATOM 975 C CA . GLU A 1 143 ? -13.807 2.158 16.876 1.00 94.12 143 GLU A CA 1
ATOM 976 C C . GLU A 1 143 ? -15.106 2.146 16.030 1.00 94.12 143 GLU A C 1
ATOM 978 O O . GLU A 1 143 ? -15.203 2.902 15.062 1.00 94.12 143 GLU A O 1
ATOM 983 N N . ASP A 1 144 ? -16.164 1.450 16.471 1.00 92.00 144 ASP A N 1
ATOM 984 C CA . ASP A 1 144 ? -17.498 1.333 15.837 1.00 92.00 144 ASP A CA 1
ATOM 985 C C . ASP A 1 144 ? -18.094 2.691 15.390 1.00 92.00 144 ASP A C 1
ATOM 987 O O . ASP A 1 144 ? -18.819 2.816 14.391 1.00 92.00 144 ASP A O 1
ATOM 991 N N . ASP A 1 145 ? -17.838 3.751 16.168 1.00 92.81 145 ASP A N 1
ATOM 992 C CA . ASP A 1 145 ? -18.285 5.115 15.859 1.00 92.81 145 ASP A CA 1
ATOM 993 C C . ASP A 1 145 ? -17.493 5.735 14.681 1.00 92.81 145 ASP A C 1
ATOM 995 O O . ASP A 1 145 ? -18.068 6.508 13.896 1.00 92.81 145 ASP A O 1
ATOM 999 N N . ASP A 1 146 ? -16.199 5.418 14.558 1.00 93.62 146 ASP A N 1
ATOM 1000 C CA . ASP A 1 146 ? -15.309 5.843 13.473 1.00 93.62 146 ASP A CA 1
ATOM 1001 C C . ASP A 1 146 ? -15.550 5.020 12.201 1.00 93.62 146 ASP A C 1
ATOM 1003 O O . ASP A 1 146 ? -15.661 5.604 11.117 1.00 93.62 146 ASP A O 1
ATOM 1007 N N . GLU A 1 147 ? -15.779 3.717 12.323 1.00 95.31 147 GLU A N 1
ATOM 1008 C CA . GLU A 1 147 ? -16.209 2.843 11.226 1.00 95.31 147 GLU A CA 1
ATOM 1009 C C . GLU A 1 147 ? -17.473 3.365 10.538 1.00 95.31 147 GLU A C 1
ATOM 1011 O O . GLU A 1 147 ? -17.546 3.525 9.316 1.00 95.31 147 GLU A O 1
ATOM 1016 N N . GLY A 1 148 ? -18.459 3.801 11.328 1.00 92.38 148 GLY A N 1
ATOM 1017 C CA . GLY A 1 148 ? -19.665 4.434 10.800 1.00 92.38 148 GLY A CA 1
ATOM 1018 C C . GLY A 1 148 ? -19.408 5.731 10.012 1.00 92.38 148 GLY A C 1
ATOM 1019 O O . GLY A 1 148 ? -20.268 6.153 9.221 1.00 92.38 148 GLY A O 1
ATOM 1020 N N . PHE A 1 149 ? -18.269 6.400 10.226 1.00 91.31 149 PHE A N 1
ATOM 1021 C CA . PHE A 1 149 ? -17.841 7.574 9.460 1.00 91.31 149 PHE A CA 1
ATOM 1022 C C . PHE A 1 149 ? -17.043 7.204 8.206 1.00 91.31 149 PHE A C 1
ATOM 1024 O O . PHE A 1 149 ? -17.236 7.864 7.176 1.00 91.31 149 PHE A O 1
ATOM 1031 N N . VAL A 1 150 ? -16.178 6.194 8.299 1.00 92.44 150 VAL A N 1
ATOM 1032 C CA . VAL A 1 150 ? -15.333 5.699 7.203 1.00 92.44 150 VAL A CA 1
ATOM 1033 C C . VAL A 1 150 ? -16.175 4.939 6.174 1.00 92.44 150 VAL A C 1
ATOM 1035 O O . VAL A 1 150 ? -16.103 5.245 4.985 1.00 92.44 150 VAL A O 1
ATOM 1038 N N . GLY A 1 151 ? -17.101 4.099 6.632 1.00 95.75 151 GLY A N 1
ATOM 1039 C CA . GLY A 1 151 ? -18.030 3.345 5.793 1.00 95.75 151 GLY A CA 1
ATOM 1040 C C . GLY A 1 151 ? -17.903 1.826 5.888 1.00 95.75 151 GLY A C 1
ATOM 1041 O O . GLY A 1 151 ? -18.583 1.166 5.102 1.00 95.75 151 GLY A O 1
ATOM 1042 N N . THR A 1 152 ? -17.106 1.327 6.830 1.00 96.94 152 THR A N 1
ATOM 1043 C CA . THR A 1 152 ? -16.820 -0.088 7.115 1.00 96.94 152 THR A CA 1
ATOM 1044 C C . THR A 1 152 ? -17.926 -0.746 7.961 1.00 96.94 152 THR A C 1
ATOM 1046 O O . THR A 1 152 ? -18.913 -0.080 8.327 1.00 96.94 152 THR A O 1
ATOM 1049 N N . ASP A 1 153 ? -17.853 -2.066 8.176 1.00 95.94 153 ASP A N 1
ATOM 1050 C CA . ASP A 1 153 ? -18.825 -2.836 8.972 1.00 95.94 153 ASP A CA 1
ATOM 1051 C C . ASP A 1 153 ? -18.247 -3.211 10.350 1.00 95.94 153 ASP A C 1
ATOM 1053 O O . ASP A 1 153 ? -17.413 -4.100 10.377 1.00 95.94 153 ASP A O 1
ATOM 1057 N N . PRO A 1 154 ? -18.797 -2.712 11.480 1.00 95.69 154 PRO A N 1
ATOM 1058 C CA . PRO A 1 154 ? -18.286 -2.997 12.834 1.00 95.69 154 PRO A CA 1
ATOM 1059 C C . PRO A 1 154 ? -18.244 -4.449 13.298 1.00 95.69 154 PRO A C 1
ATOM 1061 O O . PRO A 1 154 ? -17.960 -4.747 14.451 1.00 95.69 154 PRO A O 1
ATOM 1064 N N . GLU A 1 155 ? -18.675 -5.388 12.467 1.00 96.38 155 GLU A N 1
ATOM 1065 C CA . GLU A 1 155 ? -18.586 -6.814 12.763 1.00 96.38 155 GLU A CA 1
ATOM 1066 C C . GLU A 1 155 ? -17.594 -7.532 11.824 1.00 96.38 155 GLU A C 1
ATOM 1068 O O . GLU A 1 155 ? -17.563 -8.773 11.843 1.00 96.38 155 GLU A O 1
ATOM 1073 N N . ASP A 1 156 ? -16.846 -6.794 10.999 1.00 97.44 156 ASP A N 1
ATOM 1074 C CA . ASP A 1 156 ? -15.974 -7.280 9.932 1.00 97.44 156 ASP A CA 1
ATOM 1075 C C . ASP A 1 156 ? -14.656 -6.475 9.861 1.00 97.44 156 ASP A C 1
ATOM 1077 O O . ASP A 1 156 ? -14.650 -5.384 9.305 1.00 97.44 156 ASP A O 1
ATOM 1081 N N . PRO A 1 157 ? -13.529 -7.033 10.345 1.00 97.31 157 PRO A N 1
ATOM 1082 C CA . PRO A 1 157 ? -12.286 -6.280 10.546 1.00 97.31 157 PRO A CA 1
ATOM 1083 C C . PRO A 1 157 ? -11.526 -5.927 9.252 1.00 97.31 157 PRO A C 1
ATOM 1085 O O . PRO A 1 157 ? -10.457 -5.338 9.332 1.00 97.31 157 PRO A O 1
ATOM 1088 N N . ASP A 1 158 ? -12.003 -6.381 8.092 1.00 98.31 158 ASP A N 1
ATOM 1089 C CA . ASP A 1 158 ? -11.385 -6.248 6.760 1.00 98.31 158 ASP A CA 1
ATOM 1090 C C . ASP A 1 158 ? -12.536 -6.134 5.744 1.00 98.31 158 ASP A C 1
ATOM 1092 O O . ASP A 1 158 ? -13.113 -7.132 5.293 1.00 98.31 158 ASP A O 1
ATOM 1096 N N . SER A 1 159 ? -12.970 -4.902 5.481 1.00 98.06 159 SER A N 1
ATOM 1097 C CA . SER A 1 159 ? -14.232 -4.599 4.802 1.00 98.06 159 SER A CA 1
ATOM 1098 C C . SER A 1 159 ? -14.215 -4.882 3.295 1.00 98.06 159 SER A C 1
ATOM 1100 O O . SER A 1 159 ? -15.289 -5.045 2.686 1.00 98.06 159 SER A O 1
ATOM 1102 N N . ASP A 1 160 ? -13.044 -4.941 2.660 1.00 98.12 160 ASP A N 1
ATOM 1103 C CA . ASP A 1 160 ? -12.890 -5.257 1.236 1.00 98.12 160 ASP A CA 1
ATOM 1104 C C . ASP A 1 160 ? -12.208 -6.605 0.933 1.00 98.12 160 ASP A C 1
ATOM 1106 O O . ASP A 1 160 ? -12.182 -7.016 -0.239 1.00 98.12 160 ASP A O 1
ATOM 1110 N N . ASP A 1 161 ? -11.869 -7.370 1.976 1.00 98.25 161 ASP A N 1
ATOM 1111 C CA . ASP A 1 161 ? -11.307 -8.723 1.948 1.00 98.25 161 ASP A CA 1
ATOM 1112 C C . ASP A 1 161 ? -9.914 -8.797 1.267 1.00 98.25 161 ASP A C 1
ATOM 1114 O O . ASP A 1 161 ? -9.595 -9.815 0.622 1.00 98.25 161 ASP A O 1
ATOM 1118 N N . ASP A 1 162 ? -9.094 -7.749 1.365 1.00 98.19 162 ASP A N 1
ATOM 1119 C CA . ASP A 1 162 ? -7.765 -7.675 0.738 1.00 98.19 162 ASP A CA 1
ATOM 1120 C C . ASP A 1 162 ? -6.631 -8.249 1.623 1.00 98.19 162 ASP A C 1
ATOM 1122 O O . ASP A 1 162 ? -5.551 -8.620 1.141 1.00 98.19 162 ASP A O 1
ATOM 1126 N N . GLY A 1 163 ? -6.921 -8.461 2.912 1.00 97.19 163 GLY A N 1
ATOM 1127 C CA . GLY A 1 163 ? -5.997 -9.001 3.904 1.00 97.19 163 GLY A CA 1
ATOM 1128 C C . GLY A 1 163 ? -5.263 -7.962 4.757 1.00 97.19 163 GLY A C 1
ATOM 1129 O O . GLY A 1 163 ? -4.339 -8.360 5.488 1.00 97.19 163 GLY A O 1
ATOM 1130 N N . LEU A 1 164 ? -5.647 -6.690 4.680 1.00 97.50 164 LEU A N 1
ATOM 1131 C CA . LEU A 1 164 ? -5.269 -5.596 5.565 1.00 97.50 164 LEU A CA 1
ATOM 1132 C C . LEU A 1 164 ? -6.500 -5.176 6.386 1.00 97.50 164 LEU A C 1
ATOM 1134 O O . LEU A 1 164 ? -7.575 -4.989 5.846 1.00 97.50 164 LEU A O 1
ATOM 1138 N N . ASP A 1 165 ? -6.353 -5.086 7.709 1.00 98.00 165 ASP A N 1
ATOM 1139 C CA . ASP A 1 165 ? -7.485 -4.760 8.587 1.00 98.00 165 ASP A CA 1
ATOM 1140 C C . ASP A 1 165 ? -7.877 -3.261 8.441 1.00 98.00 165 ASP A C 1
ATOM 1142 O O . ASP A 1 165 ? -6.981 -2.415 8.298 1.00 98.00 165 ASP A O 1
ATOM 1146 N N . ASP A 1 166 ? -9.165 -2.896 8.551 1.00 98.12 166 ASP A N 1
ATOM 1147 C CA . ASP A 1 166 ? -9.662 -1.534 8.250 1.00 98.12 166 ASP A CA 1
ATOM 1148 C C . ASP A 1 166 ? -8.952 -0.457 9.100 1.00 98.12 166 ASP A C 1
ATOM 1150 O O . ASP A 1 166 ? -8.590 0.634 8.628 1.00 98.12 166 ASP A O 1
ATOM 1154 N N . GLY A 1 167 ? -8.697 -0.747 10.379 1.00 96.56 167 GLY A N 1
ATOM 1155 C CA . GLY A 1 167 ? -7.914 0.116 11.263 1.00 96.56 167 GLY A CA 1
ATOM 1156 C C . GLY A 1 167 ? -6.465 0.333 10.801 1.00 96.56 167 GLY A C 1
ATOM 1157 O O . GLY A 1 167 ? -5.934 1.455 10.888 1.00 96.56 167 GLY A O 1
ATOM 1158 N N . ASP A 1 168 ? -5.818 -0.703 10.261 1.00 97.12 168 ASP A N 1
ATOM 1159 C CA . ASP A 1 168 ? -4.464 -0.634 9.700 1.00 97.12 168 ASP A CA 1
ATOM 1160 C C . ASP A 1 168 ? -4.445 0.214 8.418 1.00 97.12 168 ASP A C 1
ATOM 1162 O O . ASP A 1 168 ? -3.538 1.038 8.222 1.00 97.12 168 ASP A O 1
ATOM 1166 N N . GLU A 1 169 ? -5.466 0.065 7.580 1.00 98.31 169 GLU A N 1
ATOM 1167 C CA . GLU A 1 169 ? -5.664 0.821 6.347 1.00 98.31 169 GLU A CA 1
ATOM 1168 C C . GLU A 1 169 ? -5.845 2.318 6.596 1.00 98.31 169 GLU A C 1
ATOM 1170 O O . GLU A 1 169 ? -5.089 3.157 6.084 1.00 98.31 169 GLU A O 1
ATOM 1175 N N . VAL A 1 170 ? -6.756 2.677 7.507 1.00 96.62 170 VAL A N 1
ATOM 1176 C CA . VAL A 1 170 ? -6.944 4.061 7.966 1.00 96.62 170 VAL A CA 1
ATOM 1177 C C . VAL A 1 170 ? -5.631 4.642 8.510 1.00 96.62 170 VAL A C 1
ATOM 1179 O O . VAL A 1 170 ? -5.310 5.818 8.279 1.00 96.62 170 VAL A O 1
ATOM 1182 N N . GLY A 1 171 ? -4.842 3.830 9.219 1.00 94.81 171 GLY A N 1
ATOM 1183 C CA . GLY A 1 171 ? -3.530 4.201 9.746 1.00 94.81 171 GLY A CA 1
ATOM 1184 C C . GLY A 1 171 ? -2.465 4.454 8.670 1.00 94.81 171 GLY A C 1
ATOM 1185 O O . GLY A 1 171 ? -1.589 5.312 8.860 1.00 94.81 171 GLY A O 1
ATOM 1186 N N . ARG A 1 172 ? -2.538 3.737 7.544 1.00 95.12 172 ARG A N 1
ATOM 1187 C CA . ARG A 1 172 ? -1.624 3.840 6.391 1.00 95.12 172 ARG A CA 1
ATOM 1188 C C . ARG A 1 172 ? -2.055 4.902 5.386 1.00 95.12 172 ARG A C 1
ATOM 1190 O O . ARG A 1 172 ? -1.198 5.495 4.731 1.00 95.12 172 ARG A O 1
ATOM 1197 N N . GLY A 1 173 ? -3.342 5.231 5.365 1.00 96.19 173 GLY A N 1
ATOM 1198 C CA . GLY A 1 173 ? -3.942 6.164 4.422 1.00 96.19 173 GLY A CA 1
ATOM 1199 C C . GLY A 1 173 ? -4.434 5.508 3.133 1.00 96.19 173 GLY A C 1
ATOM 1200 O O . GLY A 1 173 ? -4.601 6.247 2.159 1.00 96.19 173 GLY A O 1
ATOM 1201 N N . THR A 1 174 ? -4.647 4.189 3.149 1.00 98.06 174 THR A N 1
ATOM 1202 C CA . THR A 1 174 ? -5.413 3.453 2.134 1.00 98.06 174 THR A CA 1
ATOM 1203 C C . THR A 1 174 ? -6.921 3.652 2.349 1.00 98.06 174 THR A C 1
ATOM 1205 O O . THR A 1 174 ? -7.329 4.328 3.307 1.00 98.06 174 THR A O 1
ATOM 1208 N N . ASP A 1 175 ? -7.750 3.213 1.401 1.00 98.12 175 ASP A N 1
ATOM 1209 C CA . ASP A 1 175 ? -9.213 3.261 1.503 1.00 98.12 175 ASP A CA 1
ATOM 1210 C C . ASP A 1 175 ? -9.741 1.879 1.915 1.00 98.12 175 ASP A C 1
ATOM 1212 O O . ASP A 1 175 ? -9.748 1.006 1.060 1.00 98.12 175 ASP A O 1
ATOM 1216 N N . PRO A 1 176 ? -10.286 1.703 3.138 1.00 98.19 176 PRO A N 1
ATOM 1217 C CA . PRO A 1 176 ? -10.714 0.395 3.660 1.00 98.19 176 PRO A CA 1
ATOM 1218 C C . PRO A 1 176 ? -11.985 -0.177 3.030 1.00 98.19 176 PRO A C 1
ATOM 1220 O O . PRO A 1 176 ? -12.821 -0.827 3.644 1.00 98.19 176 PRO A O 1
ATOM 1223 N N . ASN A 1 177 ? -12.290 0.253 1.818 1.00 98.00 177 ASN A N 1
ATOM 1224 C CA . ASN A 1 177 ? -13.405 -0.225 1.017 1.00 98.00 177 ASN A CA 1
ATOM 1225 C C . ASN A 1 177 ? -12.969 -0.413 -0.447 1.00 98.00 177 ASN A C 1
ATOM 1227 O O . ASN A 1 177 ? -13.835 -0.538 -1.331 1.00 98.00 177 ASN A O 1
ATOM 1231 N N . ASP A 1 178 ? -11.667 -0.343 -0.711 1.00 98.56 178 ASP A N 1
ATOM 1232 C CA . ASP A 1 178 ? -11.036 -0.441 -2.013 1.00 98.56 178 ASP A CA 1
ATOM 1233 C C . ASP A 1 178 ? -9.712 -1.205 -1.907 1.00 98.56 178 ASP A C 1
ATOM 1235 O O . ASP A 1 178 ? -8.661 -0.605 -1.729 1.00 98.56 178 ASP A O 1
ATOM 1239 N N . ALA A 1 179 ? -9.792 -2.517 -2.135 1.00 98.62 179 ALA A N 1
ATOM 1240 C CA . ALA A 1 179 ? -8.693 -3.472 -2.000 1.00 98.62 179 ALA A CA 1
ATOM 1241 C C . ALA A 1 179 ? -7.394 -3.140 -2.767 1.00 98.62 179 ALA A C 1
ATOM 1243 O O . ALA A 1 179 ? -6.428 -3.863 -2.612 1.00 98.62 179 ALA A O 1
ATOM 1244 N N . ASP A 1 180 ? -7.388 -2.144 -3.656 1.00 98.56 180 ASP A N 1
ATOM 1245 C CA . ASP A 1 180 ? -6.254 -1.674 -4.471 1.00 98.56 180 ASP A CA 1
ATOM 1246 C C . ASP A 1 180 ? -6.361 -0.139 -4.540 1.00 98.56 180 ASP A C 1
ATOM 1248 O O . ASP A 1 180 ? -6.952 0.429 -5.469 1.00 98.56 180 ASP A O 1
ATOM 1252 N N . THR A 1 181 ? -5.877 0.545 -3.498 1.00 98.56 181 THR A N 1
ATOM 1253 C CA . THR A 1 181 ? -6.114 1.980 -3.258 1.00 98.56 181 THR A CA 1
ATOM 1254 C C . THR A 1 181 ? -5.595 2.864 -4.395 1.00 98.56 181 THR A C 1
ATOM 1256 O O . THR A 1 181 ? -6.118 3.967 -4.643 1.00 98.56 181 THR A O 1
ATOM 1259 N N . ASP A 1 182 ? -4.527 2.445 -5.069 1.00 98.19 182 ASP A N 1
ATOM 1260 C CA . ASP A 1 182 ? -3.852 3.241 -6.088 1.00 98.19 182 ASP A CA 1
ATOM 1261 C C . ASP A 1 182 ? -4.090 2.787 -7.541 1.00 98.19 182 ASP A C 1
ATOM 1263 O O . ASP A 1 182 ? -3.656 3.480 -8.482 1.00 98.19 182 ASP A O 1
ATOM 1267 N N . ASP A 1 183 ? -4.919 1.754 -7.720 1.00 98.06 183 ASP A N 1
ATOM 1268 C CA . ASP A 1 183 ? -5.371 1.177 -8.985 1.00 98.06 183 ASP A CA 1
ATOM 1269 C C . ASP A 1 183 ? -4.218 0.609 -9.856 1.00 98.06 183 ASP A C 1
ATOM 1271 O O . ASP A 1 183 ? -4.274 0.695 -11.103 1.00 98.06 183 ASP A O 1
ATOM 1275 N N . ASP A 1 184 ? -3.154 0.063 -9.263 1.00 97.50 184 ASP A N 1
ATOM 1276 C CA . ASP A 1 184 ? -2.025 -0.524 -9.999 1.00 97.50 184 ASP A CA 1
ATOM 1277 C C . ASP A 1 184 ? -2.204 -2.022 -10.333 1.00 97.50 184 ASP A C 1
ATOM 1279 O O . ASP A 1 184 ? -1.595 -2.546 -11.286 1.00 97.50 184 ASP A O 1
ATOM 1283 N N . GLY A 1 185 ? -3.155 -2.673 -9.659 1.00 97.31 185 GLY A N 1
ATOM 1284 C CA . GLY A 1 185 ? -3.513 -4.074 -9.826 1.00 97.31 185 GLY A CA 1
ATOM 1285 C C . GLY A 1 185 ? -2.865 -5.042 -8.834 1.00 97.31 185 GLY A C 1
ATOM 1286 O O . GLY A 1 185 ? -2.909 -6.252 -9.116 1.00 97.31 185 GLY A O 1
ATOM 1287 N N . VAL A 1 186 ? -2.268 -4.548 -7.750 1.00 98.31 186 VAL A N 1
ATOM 1288 C CA . VAL A 1 186 ? -1.894 -5.302 -6.546 1.00 98.31 186 VAL A CA 1
ATOM 1289 C C . VAL A 1 186 ? -2.823 -4.888 -5.405 1.00 98.31 186 VAL A C 1
ATOM 1291 O O . VAL A 1 186 ? -3.223 -3.737 -5.332 1.00 98.31 186 VAL A O 1
ATOM 1294 N N . ASP A 1 187 ? -3.221 -5.849 -4.572 1.00 98.56 187 ASP A N 1
ATOM 1295 C CA . ASP A 1 187 ? -4.093 -5.554 -3.436 1.00 98.56 187 ASP A CA 1
ATOM 1296 C C . ASP A 1 187 ? -3.259 -4.909 -2.291 1.00 98.56 187 ASP A C 1
ATOM 1298 O O . ASP A 1 187 ? -2.115 -5.340 -2.077 1.00 98.56 187 ASP A O 1
ATOM 1302 N N . ASP A 1 188 ? -3.787 -3.942 -1.528 1.00 98.69 188 ASP A N 1
ATOM 1303 C CA . ASP A 1 188 ? -3.022 -3.164 -0.528 1.00 98.69 188 ASP A CA 1
ATOM 1304 C C . ASP A 1 188 ? -2.376 -4.085 0.530 1.00 98.69 188 ASP A C 1
ATOM 1306 O O . ASP A 1 188 ? -1.216 -3.910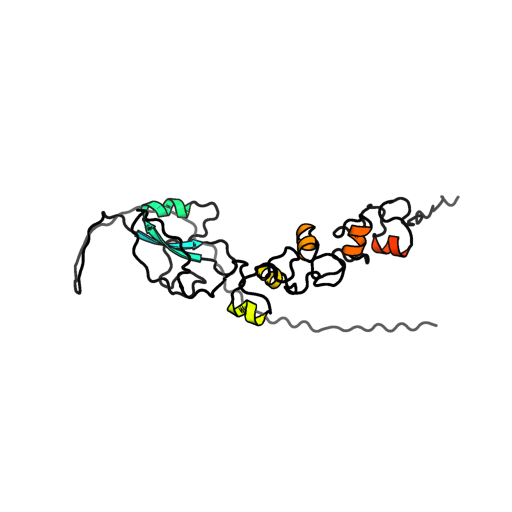 0.940 1.00 98.69 188 ASP A O 1
ATOM 1310 N N . GLY A 1 189 ? -3.092 -5.127 0.954 1.00 98.19 189 GLY A N 1
ATOM 1311 C CA . GLY A 1 189 ? -2.588 -6.170 1.846 1.00 98.19 189 GLY A CA 1
ATOM 1312 C C . GLY A 1 189 ? -1.390 -6.949 1.280 1.00 98.19 189 GLY A C 1
ATOM 1313 O O . GLY A 1 189 ? -0.428 -7.237 2.012 1.00 98.19 189 GLY A O 1
ATOM 1314 N N . ASP A 1 190 ? -1.400 -7.264 -0.019 1.00 98.25 190 ASP A N 1
ATOM 1315 C CA . ASP A 1 190 ? -0.283 -7.926 -0.709 1.00 98.25 190 ASP A CA 1
ATOM 1316 C C . ASP A 1 190 ? 0.921 -6.972 -0.819 1.00 98.25 190 ASP A C 1
ATOM 1318 O O . ASP A 1 190 ? 2.054 -7.369 -0.519 1.00 98.25 190 ASP A O 1
ATOM 1322 N N . GLU A 1 191 ? 0.683 -5.701 -1.137 1.00 98.44 191 GLU A N 1
ATOM 1323 C CA . GLU A 1 191 ? 1.707 -4.656 -1.211 1.00 98.44 191 GLU A CA 1
ATOM 1324 C C . GLU A 1 191 ? 2.431 -4.432 0.117 1.00 98.44 191 GLU A C 1
ATOM 1326 O O . GLU A 1 191 ? 3.667 -4.452 0.204 1.00 98.44 191 GLU A O 1
ATOM 1331 N N . VAL A 1 192 ? 1.672 -4.322 1.209 1.00 98.00 192 VAL A N 1
ATOM 1332 C CA . VAL A 1 192 ? 2.232 -4.244 2.562 1.00 98.00 192 VAL A CA 1
ATOM 1333 C C . VAL A 1 192 ? 3.064 -5.488 2.894 1.00 98.00 192 VAL A C 1
ATOM 1335 O O . VAL A 1 192 ? 4.087 -5.386 3.590 1.00 98.00 192 VAL A O 1
ATOM 1338 N N . GLY A 1 193 ? 2.640 -6.660 2.418 1.00 96.44 193 GLY A N 1
ATOM 1339 C CA . GLY A 1 193 ? 3.348 -7.927 2.576 1.00 96.44 193 GLY A CA 1
ATOM 1340 C C . GLY A 1 193 ? 4.674 -7.991 1.810 1.00 96.44 193 GLY A C 1
ATOM 1341 O O . GLY A 1 193 ? 5.667 -8.503 2.351 1.00 96.44 193 GLY A O 1
ATOM 1342 N N . ASP A 1 194 ? 4.697 -7.451 0.594 1.00 94.44 194 ASP A N 1
ATOM 1343 C CA . ASP A 1 194 ? 5.853 -7.437 -0.306 1.00 94.44 194 ASP A CA 1
ATOM 1344 C C . ASP A 1 194 ? 6.795 -6.242 -0.055 1.00 94.44 1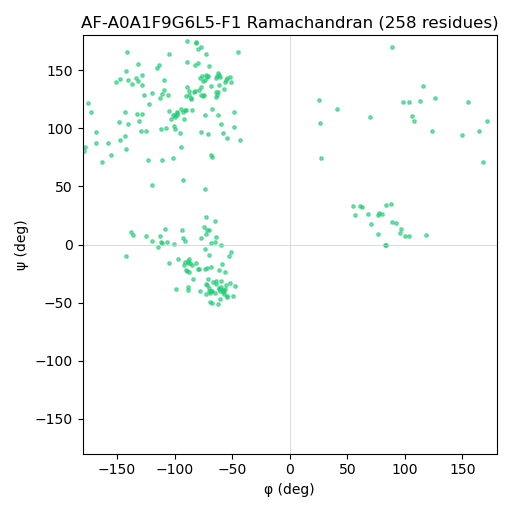94 ASP A C 1
ATOM 1346 O O . ASP A 1 194 ? 7.986 -6.306 -0.376 1.00 94.44 194 ASP A O 1
ATOM 1350 N N . GLY A 1 195 ? 6.325 -5.225 0.670 1.00 96.25 195 GLY A N 1
ATOM 1351 C CA . GLY A 1 195 ? 7.104 -4.066 1.101 1.00 96.25 195 GLY A CA 1
ATOM 1352 C C . GLY A 1 195 ? 7.048 -2.877 0.143 1.00 96.25 195 GLY A C 1
ATOM 1353 O O . GLY A 1 195 ? 7.924 -2.008 0.248 1.00 96.25 195 GLY A O 1
ATOM 1354 N N . THR A 1 196 ? 6.053 -2.847 -0.744 1.00 98.06 196 THR A N 1
ATOM 1355 C CA . THR A 1 196 ? 5.697 -1.694 -1.578 1.00 98.06 196 THR A CA 1
ATOM 1356 C C . THR A 1 196 ? 4.843 -0.690 -0.791 1.00 98.06 196 THR A C 1
ATOM 1358 O O . THR A 1 196 ? 4.574 -0.879 0.406 1.00 98.06 196 THR A O 1
ATOM 1361 N N . ASP A 1 197 ? 4.550 0.461 -1.394 1.00 97.81 197 ASP A N 1
ATOM 1362 C CA . ASP A 1 197 ? 3.720 1.516 -0.808 1.00 97.81 197 ASP A CA 1
ATOM 1363 C C . ASP A 1 197 ? 2.322 1.477 -1.444 1.00 97.81 197 ASP A C 1
ATOM 1365 O O . ASP A 1 197 ? 2.204 1.969 -2.561 1.00 97.81 197 ASP A O 1
ATOM 1369 N N . PRO A 1 198 ? 1.269 1.038 -0.719 1.00 98.31 198 PRO A N 1
ATOM 1370 C CA . PRO A 1 198 ? -0.081 0.834 -1.271 1.00 98.31 198 PRO A CA 1
ATOM 1371 C C . PRO A 1 198 ? -0.834 2.118 -1.651 1.00 98.31 198 PRO A C 1
ATOM 1373 O O . PRO A 1 198 ? -2.047 2.178 -1.803 1.00 98.31 198 PRO A O 1
ATOM 1376 N N . THR A 1 199 ? -0.125 3.241 -1.689 1.00 98.19 199 THR A N 1
ATOM 1377 C CA . THR A 1 199 ? -0.666 4.532 -2.116 1.00 98.19 199 THR A CA 1
ATOM 1378 C C . THR A 1 199 ? 0.069 5.085 -3.337 1.00 98.19 199 THR A C 1
ATOM 1380 O O . THR A 1 199 ? -0.188 6.228 -3.759 1.00 98.19 199 THR A O 1
ATOM 1383 N N . LEU A 1 200 ? 1.028 4.324 -3.870 1.00 98.25 200 LEU A N 1
ATOM 1384 C CA . LEU A 1 200 ? 1.902 4.681 -4.973 1.00 98.25 200 LEU A CA 1
ATOM 1385 C C . LEU A 1 200 ? 1.962 3.544 -6.005 1.00 98.25 200 LEU A C 1
ATOM 1387 O O . LEU A 1 200 ? 2.683 2.581 -5.782 1.00 98.25 200 LEU A O 1
ATOM 1391 N N . PRO A 1 201 ? 1.412 3.744 -7.218 1.00 98.31 201 PRO A N 1
ATOM 1392 C CA . PRO A 1 201 ? 1.300 2.674 -8.216 1.00 98.31 201 PRO A CA 1
ATOM 1393 C C . PRO A 1 201 ? 2.639 2.318 -8.902 1.00 98.31 201 PRO A C 1
ATOM 1395 O O . PRO A 1 201 ? 2.650 1.835 -10.032 1.00 98.31 201 PRO A O 1
ATOM 1398 N N . ASP A 1 202 ? 3.757 2.767 -8.331 1.00 98.38 202 ASP A N 1
ATOM 1399 C CA . ASP A 1 202 ? 5.152 2.678 -8.786 1.00 98.38 202 ASP A CA 1
ATOM 1400 C C . ASP A 1 202 ? 6.020 3.102 -7.582 1.00 98.38 202 ASP A C 1
ATOM 1402 O O . ASP A 1 202 ? 6.304 4.299 -7.383 1.00 98.38 202 ASP A O 1
ATOM 1406 N N . THR A 1 203 ? 6.349 2.136 -6.722 1.00 98.38 203 THR A N 1
ATOM 1407 C CA . THR A 1 203 ? 7.000 2.342 -5.421 1.00 98.38 203 THR A CA 1
ATOM 1408 C C . THR A 1 203 ? 8.407 2.917 -5.564 1.00 98.38 203 THR A C 1
ATOM 1410 O O . THR A 1 203 ? 8.810 3.818 -4.809 1.00 98.38 203 THR A O 1
ATOM 1413 N N . ASP A 1 204 ? 9.187 2.423 -6.523 1.00 97.94 204 ASP A N 1
ATOM 1414 C CA . ASP A 1 204 ? 10.574 2.845 -6.711 1.00 97.94 204 ASP A CA 1
ATOM 1415 C C . ASP A 1 204 ? 10.742 4.038 -7.677 1.00 97.94 204 ASP A C 1
ATOM 1417 O O . ASP A 1 204 ? 11.763 4.751 -7.645 1.00 97.94 204 ASP A O 1
ATOM 1421 N N . GLY A 1 205 ? 9.699 4.347 -8.448 1.00 98.06 205 GLY A N 1
ATOM 1422 C CA . GLY A 1 205 ? 9.601 5.496 -9.332 1.00 98.06 205 GLY A CA 1
ATOM 1423 C C . GLY A 1 205 ? 10.387 5.356 -10.635 1.00 98.06 205 GLY A C 1
ATOM 1424 O O . GLY A 1 205 ? 10.817 6.389 -11.187 1.00 98.06 205 GLY A O 1
ATOM 1425 N N . ASP A 1 206 ? 10.637 4.140 -11.116 1.00 97.50 206 ASP A N 1
ATOM 1426 C CA . ASP A 1 206 ? 11.377 3.886 -12.352 1.00 97.50 206 ASP A CA 1
ATOM 1427 C C . ASP A 1 206 ? 10.519 4.023 -13.631 1.00 97.50 206 ASP A C 1
ATOM 1429 O O . ASP A 1 206 ? 11.044 4.256 -14.737 1.00 97.50 206 ASP A O 1
ATOM 1433 N N . GLY A 1 207 ? 9.191 4.016 -13.467 1.00 97.12 207 GLY A N 1
ATOM 1434 C CA . GLY A 1 207 ? 8.194 4.126 -14.525 1.00 97.12 207 GLY A CA 1
ATOM 1435 C C . GLY A 1 207 ? 7.553 2.807 -14.974 1.00 97.12 207 GLY A C 1
ATOM 1436 O O . GLY A 1 207 ? 6.828 2.832 -15.983 1.00 97.12 207 GLY A O 1
ATOM 1437 N N . LEU A 1 208 ? 7.819 1.696 -14.293 1.00 98.12 208 LEU A N 1
ATOM 1438 C CA . LEU A 1 208 ? 7.072 0.441 -14.312 1.00 98.12 208 LEU A CA 1
ATOM 1439 C C . LEU A 1 208 ? 6.300 0.348 -12.988 1.00 98.12 208 LEU A C 1
ATOM 1441 O O . LEU A 1 208 ? 6.882 0.592 -11.953 1.00 98.12 208 LEU A O 1
ATOM 1445 N N . GLY A 1 209 ? 4.989 0.096 -13.026 1.00 98.25 209 GLY A N 1
ATOM 1446 C CA . GLY A 1 209 ? 4.204 0.014 -11.784 1.00 98.25 209 GLY A CA 1
ATOM 1447 C C . GLY A 1 209 ? 4.309 -1.353 -11.120 1.00 98.25 209 GLY A C 1
ATOM 1448 O O . GLY A 1 209 ? 4.505 -2.343 -11.836 1.00 98.25 209 GLY A O 1
ATOM 1449 N N . ASP A 1 210 ? 4.106 -1.422 -9.810 1.00 98.38 210 ASP A N 1
ATOM 1450 C CA . ASP A 1 210 ? 4.400 -2.591 -8.971 1.00 98.38 210 ASP A CA 1
ATOM 1451 C C . ASP A 1 210 ? 3.640 -3.842 -9.461 1.00 98.38 210 ASP A C 1
ATOM 1453 O O . ASP A 1 210 ? 4.213 -4.927 -9.647 1.00 98.38 210 ASP A O 1
ATOM 1457 N N . GLY A 1 211 ? 2.374 -3.685 -9.853 1.00 97.56 211 GLY A N 1
ATOM 1458 C CA . GLY A 1 211 ? 1.587 -4.749 -10.482 1.00 97.56 211 GLY A CA 1
ATOM 1459 C C . GLY A 1 211 ? 2.119 -5.217 -11.845 1.00 97.56 211 GLY A C 1
ATOM 1460 O O . GLY A 1 211 ? 2.032 -6.402 -12.210 1.00 97.56 211 GLY A O 1
ATOM 1461 N N . ASP A 1 212 ? 2.698 -4.320 -12.644 1.00 98.12 212 ASP A N 1
ATOM 1462 C CA . ASP A 1 212 ? 3.367 -4.645 -13.909 1.00 98.12 212 ASP A CA 1
ATOM 1463 C C . ASP A 1 212 ? 4.717 -5.355 -13.663 1.00 98.12 212 ASP A C 1
ATOM 1465 O O . ASP A 1 212 ? 5.109 -6.240 -14.445 1.00 98.12 212 ASP A O 1
ATOM 1469 N N . GLU A 1 213 ? 5.405 -4.995 -12.587 1.00 98.25 213 GLU A N 1
ATOM 1470 C CA . GLU A 1 213 ? 6.670 -5.571 -12.142 1.00 98.25 213 GLU A CA 1
ATOM 1471 C C . GLU A 1 213 ? 6.513 -6.999 -11.644 1.00 98.25 213 GLU A C 1
ATOM 1473 O O . GLU A 1 213 ? 7.152 -7.914 -12.180 1.00 98.25 213 GLU A O 1
ATOM 1478 N N . GLY A 1 214 ? 5.548 -7.247 -10.755 1.00 96.62 214 GLY A N 1
ATOM 1479 C CA . GLY A 1 214 ? 5.217 -8.591 -10.280 1.00 96.62 214 GLY A CA 1
ATOM 1480 C C . GLY A 1 214 ? 4.880 -9.559 -11.426 1.00 96.62 214 GLY A C 1
ATOM 1481 O O . GLY A 1 214 ? 5.259 -10.737 -11.417 1.00 96.62 214 GLY A O 1
ATOM 1482 N N . GLN A 1 215 ? 4.244 -9.065 -12.495 1.00 96.94 215 GLN A N 1
ATOM 1483 C CA . GLN A 1 215 ? 3.960 -9.857 -13.700 1.00 96.94 215 GLN A CA 1
ATOM 1484 C C . GLN A 1 215 ? 5.203 -10.176 -14.546 1.00 96.94 215 GLN A C 1
ATOM 1486 O O . GLN A 1 215 ? 5.223 -11.199 -15.249 1.00 96.94 215 GLN A O 1
ATOM 1491 N N . ARG A 1 216 ? 6.219 -9.307 -14.528 1.00 96.62 216 ARG A N 1
ATOM 1492 C CA . ARG A 1 216 ? 7.484 -9.472 -15.268 1.00 96.62 216 ARG A CA 1
ATOM 1493 C C . ARG A 1 216 ? 8.543 -10.207 -14.451 1.00 96.62 216 ARG A C 1
ATOM 1495 O O . ARG A 1 216 ? 9.405 -10.853 -15.048 1.00 96.62 216 ARG A O 1
ATOM 1502 N N . GLY A 1 217 ? 8.410 -10.201 -13.129 1.00 96.94 217 GLY A N 1
ATOM 1503 C CA . GLY A 1 217 ? 9.380 -10.744 -12.189 1.00 96.94 217 GLY A CA 1
ATOM 1504 C C . GLY A 1 217 ? 10.554 -9.804 -11.923 1.00 96.94 217 GLY A C 1
ATOM 1505 O O . GLY A 1 217 ? 11.632 -10.322 -11.621 1.00 96.94 217 GLY A O 1
ATOM 1506 N N . THR A 1 218 ? 10.352 -8.491 -12.087 1.00 97.94 218 THR A N 1
ATOM 1507 C CA . THR A 1 218 ? 11.245 -7.446 -11.554 1.00 97.94 218 THR A CA 1
ATOM 1508 C C . THR A 1 218 ? 10.955 -7.228 -10.063 1.00 97.94 218 THR A C 1
ATOM 1510 O O . THR A 1 218 ? 10.021 -7.838 -9.528 1.00 97.94 218 THR A O 1
ATOM 1513 N N . ASP A 1 219 ? 11.819 -6.494 -9.367 1.00 97.81 219 ASP A N 1
ATOM 1514 C CA . ASP A 1 219 ? 11.676 -6.170 -7.944 1.00 97.81 219 ASP A CA 1
ATOM 1515 C C . ASP A 1 219 ? 11.074 -4.763 -7.801 1.00 97.81 219 ASP A C 1
ATOM 1517 O O . ASP A 1 219 ? 11.796 -3.808 -8.060 1.00 97.81 219 ASP A O 1
ATOM 1521 N N . PRO A 1 220 ? 9.823 -4.616 -7.320 1.00 97.94 220 PRO A N 1
ATOM 1522 C CA . PRO A 1 220 ? 9.134 -3.321 -7.258 1.00 97.94 220 PRO A CA 1
ATOM 1523 C C . PRO A 1 220 ? 9.721 -2.320 -6.252 1.00 97.94 220 PRO A C 1
ATOM 1525 O O . PRO A 1 220 ? 9.216 -1.219 -6.038 1.00 97.94 220 PRO A O 1
ATOM 1528 N N . THR A 1 221 ? 10.797 -2.707 -5.567 1.00 97.88 221 THR A N 1
ATOM 1529 C CA . THR A 1 221 ? 11.545 -1.836 -4.659 1.00 97.88 221 THR A CA 1
ATOM 1530 C C . THR A 1 221 ? 12.937 -1.479 -5.187 1.00 97.88 221 THR A C 1
ATOM 1532 O O . THR A 1 221 ? 13.695 -0.783 -4.490 1.00 97.88 221 THR A O 1
ATOM 1535 N N . ASP A 1 222 ? 13.297 -1.952 -6.384 1.00 98.19 222 ASP A N 1
ATOM 1536 C CA . ASP A 1 222 ? 14.604 -1.765 -7.005 1.00 98.19 222 ASP A CA 1
ATOM 1537 C C . ASP A 1 222 ? 14.487 -1.264 -8.456 1.00 98.19 222 ASP A C 1
ATOM 1539 O O . ASP A 1 222 ? 14.266 -2.065 -9.359 1.00 98.19 222 ASP A O 1
ATOM 1543 N N . PRO A 1 223 ? 14.797 0.022 -8.725 1.00 98.12 223 PRO A N 1
ATOM 1544 C CA . PRO A 1 223 ? 14.519 0.667 -10.014 1.00 98.12 223 PRO A CA 1
ATOM 1545 C C . PRO A 1 223 ? 15.418 0.206 -11.177 1.00 98.12 223 PRO A C 1
ATOM 1547 O O . PRO A 1 223 ? 15.545 0.930 -12.165 1.00 98.12 223 PRO A O 1
ATOM 1550 N N . ASP A 1 224 ? 16.174 -0.881 -11.012 1.00 97.75 224 ASP A N 1
ATOM 1551 C CA . ASP A 1 224 ? 17.119 -1.504 -11.953 1.00 97.75 224 ASP A CA 1
ATOM 1552 C C . ASP A 1 224 ? 17.407 -2.939 -11.461 1.00 97.75 224 ASP A C 1
ATOM 1554 O O . ASP A 1 224 ? 18.492 -3.222 -10.939 1.00 97.75 224 ASP A O 1
ATOM 1558 N N . THR A 1 225 ? 16.420 -3.839 -11.584 1.00 98.00 225 THR A N 1
ATOM 1559 C CA . THR A 1 225 ? 16.449 -5.203 -11.015 1.00 98.00 225 THR A CA 1
ATOM 1560 C C . THR A 1 225 ? 17.712 -5.999 -11.372 1.00 98.00 225 THR A C 1
ATOM 1562 O O . THR A 1 225 ? 18.172 -6.864 -10.608 1.00 98.00 225 THR A O 1
ATOM 1565 N N . ASP A 1 226 ? 18.269 -5.780 -12.562 1.00 96.25 226 ASP A N 1
ATOM 1566 C CA . ASP A 1 226 ? 19.381 -6.570 -13.082 1.00 96.25 226 ASP A CA 1
ATOM 1567 C C . ASP A 1 226 ? 20.771 -5.916 -12.950 1.00 96.25 226 ASP A C 1
ATOM 1569 O O . ASP A 1 226 ? 21.791 -6.555 -13.269 1.00 96.25 226 ASP A O 1
ATOM 1573 N N . ASP A 1 227 ? 20.830 -4.707 -12.376 1.00 96.00 227 ASP A N 1
ATOM 1574 C CA . ASP A 1 227 ? 22.028 -3.887 -12.178 1.00 96.00 227 ASP A CA 1
ATOM 1575 C C . ASP A 1 227 ? 22.797 -3.579 -13.494 1.00 96.00 227 ASP A C 1
ATOM 1577 O O . ASP A 1 227 ? 24.029 -3.369 -13.490 1.00 96.00 227 ASP A O 1
ATOM 1581 N N . GLY A 1 228 ? 22.130 -3.589 -14.648 1.00 93.75 228 GLY A N 1
ATOM 1582 C CA . GLY A 1 228 ? 22.735 -3.352 -15.959 1.00 93.75 228 GLY A CA 1
ATOM 1583 C C . GLY A 1 228 ? 22.961 -1.865 -16.276 1.00 93.75 228 GLY A C 1
ATOM 1584 O O . GLY A 1 228 ? 23.878 -1.500 -17.043 1.00 93.75 228 GLY A O 1
ATOM 1585 N N . GLY A 1 229 ? 22.237 -0.978 -15.584 1.00 93.25 229 GLY A N 1
ATOM 1586 C CA . GLY A 1 229 ? 22.357 0.474 -15.669 1.00 93.25 229 GLY A CA 1
ATOM 1587 C C . GLY A 1 229 ? 21.259 1.173 -16.474 1.00 93.25 229 GLY A C 1
ATOM 1588 O O . GLY A 1 229 ? 21.391 2.386 -16.720 1.00 93.25 229 GLY A O 1
ATOM 1589 N N . ALA A 1 230 ? 20.220 0.455 -16.899 1.00 95.38 230 ALA A N 1
ATOM 1590 C CA . ALA A 1 230 ? 18.942 1.006 -17.330 1.00 95.38 230 ALA A CA 1
ATOM 1591 C C . ALA A 1 230 ? 17.828 0.463 -16.423 1.00 95.38 230 ALA A C 1
ATOM 1593 O O . ALA A 1 230 ? 17.750 -0.732 -16.236 1.00 95.38 230 ALA A O 1
ATOM 1594 N N . GLY A 1 231 ? 16.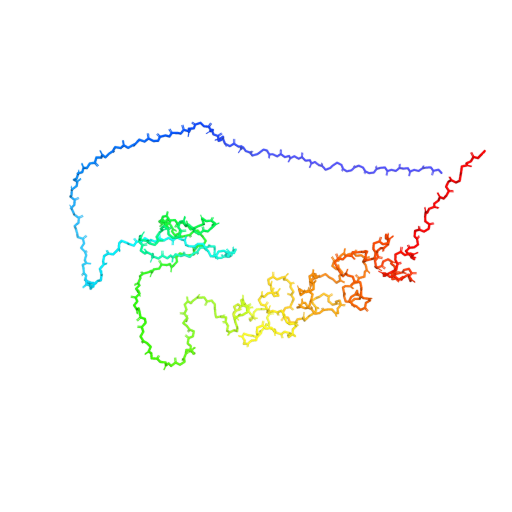968 1.339 -15.894 1.00 97.06 231 GLY A N 1
ATOM 1595 C CA . GLY A 1 231 ? 15.867 0.887 -15.037 1.00 97.06 231 GLY A CA 1
ATOM 1596 C C . GLY A 1 231 ? 14.783 0.124 -15.790 1.00 97.06 231 GLY A C 1
ATOM 1597 O O . GLY A 1 231 ? 14.573 0.382 -16.986 1.00 97.06 231 GLY A O 1
ATOM 1598 N N . ASP A 1 232 ? 14.076 -0.750 -15.088 1.00 97.88 232 ASP A N 1
ATOM 1599 C CA . ASP A 1 232 ? 13.108 -1.714 -15.609 1.00 97.88 232 ASP A CA 1
ATOM 1600 C C . ASP A 1 232 ? 12.021 -1.042 -16.468 1.00 97.88 232 ASP A C 1
ATOM 1602 O O . ASP A 1 232 ? 11.759 -1.443 -17.615 1.00 97.88 232 ASP A O 1
ATOM 1606 N N . GLY A 1 233 ? 11.457 0.078 -16.010 1.00 97.31 233 GLY A N 1
ATOM 1607 C CA . GLY A 1 233 ? 10.505 0.887 -16.774 1.00 97.31 233 GLY A CA 1
ATOM 1608 C C . GLY A 1 233 ? 11.085 1.457 -18.073 1.00 97.31 233 GLY A C 1
ATOM 1609 O O . GLY A 1 233 ? 10.418 1.500 -19.124 1.00 97.31 233 GLY A O 1
ATOM 1610 N N . ALA A 1 234 ? 12.359 1.856 -18.065 1.00 97.00 234 ALA A N 1
ATOM 1611 C CA . ALA A 1 234 ? 13.046 2.331 -19.264 1.00 97.00 234 ALA A CA 1
ATOM 1612 C C . ALA A 1 234 ? 13.310 1.192 -20.259 1.00 97.00 234 ALA A C 1
ATOM 1614 O O . ALA A 1 234 ? 13.175 1.399 -21.475 1.00 97.00 234 ALA A O 1
ATOM 1615 N N . GLU A 1 235 ? 13.644 0.009 -19.757 1.00 97.00 235 GLU A N 1
ATOM 1616 C CA . GLU A 1 235 ? 13.921 -1.198 -20.530 1.00 97.00 235 GLU A CA 1
ATOM 1617 C C . GLU A 1 235 ? 12.670 -1.718 -21.232 1.00 97.00 235 GLU A C 1
ATOM 1619 O O . GLU A 1 235 ? 12.633 -1.845 -22.464 1.00 97.00 235 GLU A O 1
ATOM 1624 N N . VAL A 1 236 ? 11.577 -1.870 -20.482 1.00 96.69 236 VAL A N 1
ATOM 1625 C CA . VAL A 1 236 ? 10.257 -2.226 -21.018 1.00 96.69 236 VAL A CA 1
ATOM 1626 C C . VAL A 1 236 ? 9.811 -1.203 -22.068 1.00 96.69 236 VAL A C 1
ATOM 1628 O O . VAL A 1 236 ? 9.329 -1.573 -23.148 1.00 96.69 236 VAL A O 1
ATOM 1631 N N . GLY A 1 237 ? 10.027 0.092 -21.813 1.00 95.62 237 GLY A N 1
ATOM 1632 C CA . GLY A 1 237 ? 9.747 1.167 -22.767 1.00 95.62 237 GLY A CA 1
ATOM 1633 C C . GLY A 1 237 ? 10.606 1.116 -24.043 1.00 95.62 237 GLY A C 1
ATOM 1634 O O . GLY A 1 237 ? 10.144 1.513 -25.124 1.00 95.62 237 GLY A O 1
ATOM 1635 N N . ALA A 1 238 ? 11.842 0.621 -23.947 1.00 94.44 238 ALA A N 1
ATOM 1636 C CA . ALA A 1 238 ? 12.763 0.416 -25.065 1.00 94.44 238 ALA A CA 1
ATOM 1637 C C . ALA A 1 238 ? 12.557 -0.933 -25.786 1.00 94.44 238 ALA A C 1
ATOM 1639 O O . ALA A 1 238 ? 12.962 -1.072 -26.950 1.00 94.44 238 ALA A O 1
ATOM 1640 N N . GLY A 1 239 ? 11.879 -1.883 -25.139 1.00 94.88 239 GLY A N 1
ATOM 1641 C CA . GLY A 1 239 ? 11.689 -3.257 -25.591 1.00 94.88 239 GLY A CA 1
ATOM 1642 C C . GLY A 1 239 ? 12.911 -4.157 -25.377 1.00 94.88 239 GLY A C 1
ATOM 1643 O O . GLY A 1 239 ? 13.092 -5.080 -26.181 1.00 94.88 239 GLY A O 1
ATOM 1644 N N . THR A 1 240 ? 13.746 -3.844 -24.383 1.00 95.38 240 THR A N 1
ATOM 1645 C CA . THR A 1 240 ? 14.813 -4.708 -23.839 1.00 95.38 240 THR A CA 1
ATOM 1646 C C . THR A 1 240 ? 14.261 -5.587 -22.708 1.00 95.38 240 THR A C 1
ATOM 1648 O O . THR A 1 240 ? 13.053 -5.539 -22.444 1.00 95.38 240 THR A O 1
ATOM 1651 N N . ASP A 1 241 ? 15.076 -6.495 -22.168 1.00 96.19 241 ASP A N 1
ATOM 1652 C CA . ASP A 1 241 ? 14.664 -7.449 -21.132 1.00 96.19 241 ASP A CA 1
ATOM 1653 C C . ASP A 1 241 ? 15.155 -6.955 -19.759 1.00 96.19 241 ASP A C 1
ATOM 1655 O O . ASP A 1 241 ? 16.356 -7.042 -19.545 1.00 96.19 241 ASP A O 1
ATOM 1659 N N . PRO A 1 242 ? 14.267 -6.527 -18.833 1.00 97.00 242 PRO A N 1
ATOM 1660 C CA . PRO A 1 242 ? 14.633 -5.976 -17.511 1.00 97.00 242 PRO A CA 1
ATOM 1661 C C . PRO A 1 242 ? 15.337 -6.967 -16.559 1.00 97.00 242 PRO A C 1
ATOM 1663 O O . PRO A 1 242 ? 15.509 -6.738 -15.370 1.00 97.00 242 PRO A O 1
ATOM 1666 N N . LEU A 1 243 ? 15.662 -8.159 -17.060 1.00 97.44 243 LEU A N 1
ATOM 1667 C CA . LEU A 1 243 ? 16.331 -9.233 -16.335 1.00 97.44 243 LEU A CA 1
ATOM 1668 C C . LEU A 1 243 ? 17.619 -9.693 -17.055 1.00 97.44 243 LEU A C 1
ATOM 1670 O O . LEU A 1 243 ? 18.191 -10.732 -16.684 1.00 97.44 243 LEU A O 1
ATOM 1674 N N . ASP A 1 244 ? 18.051 -9.002 -18.119 1.00 96.50 244 ASP A N 1
ATOM 1675 C CA . ASP A 1 244 ? 19.299 -9.256 -18.849 1.00 96.50 244 ASP A CA 1
ATOM 1676 C C . ASP A 1 244 ? 20.201 -8.003 -18.942 1.00 96.50 244 ASP A C 1
ATOM 1678 O O . ASP A 1 244 ? 20.167 -7.301 -19.957 1.00 96.50 244 ASP A O 1
ATOM 1682 N N . PRO A 1 245 ? 21.210 -7.868 -18.049 1.00 95.31 245 PRO A N 1
ATOM 1683 C CA . PRO A 1 245 ? 22.017 -6.643 -17.913 1.00 95.31 245 PRO A CA 1
ATOM 1684 C C . PRO A 1 245 ? 22.999 -6.415 -19.080 1.00 95.31 245 PRO A C 1
ATOM 1686 O O . PRO A 1 245 ? 23.987 -5.670 -19.016 1.00 95.31 245 PRO A O 1
ATOM 1689 N N . SER A 1 246 ? 22.877 -7.224 -20.133 1.00 93.75 246 SER A N 1
ATOM 1690 C CA . SER A 1 246 ? 23.683 -7.158 -21.345 1.00 93.75 246 SER A CA 1
ATOM 1691 C C . SER A 1 246 ? 22.992 -6.395 -22.474 1.00 93.75 246 SER A C 1
ATOM 1693 O O . SER A 1 246 ? 23.668 -6.128 -23.485 1.00 93.75 246 SER A O 1
ATOM 1695 N N . ASP A 1 247 ? 21.692 -6.100 -22.371 1.00 91.19 247 ASP A N 1
ATOM 1696 C CA . ASP A 1 247 ? 20.893 -5.545 -23.465 1.00 91.19 247 ASP A CA 1
ATOM 1697 C C . ASP A 1 247 ? 20.355 -4.112 -23.256 1.00 91.19 247 ASP A C 1
ATOM 1699 O O . ASP A 1 247 ? 19.969 -3.495 -24.256 1.00 91.19 247 ASP A O 1
ATOM 1703 N N . ASP A 1 248 ? 20.615 -3.500 -22.093 1.00 87.12 248 ASP A N 1
ATOM 1704 C CA . ASP A 1 248 ? 20.338 -2.118 -21.620 1.00 87.12 248 ASP A CA 1
ATOM 1705 C C . ASP A 1 248 ? 20.780 -0.970 -22.536 1.00 87.12 248 ASP A C 1
ATOM 1707 O O . ASP A 1 248 ? 20.602 0.229 -22.286 1.00 87.12 248 ASP A O 1
ATOM 1711 N N . GLY A 1 249 ? 21.492 -1.283 -23.613 1.00 70.06 249 GLY A N 1
ATOM 1712 C CA . GLY A 1 249 ? 21.871 -0.270 -24.579 1.00 70.06 249 GLY A CA 1
ATOM 1713 C C . GLY A 1 249 ? 22.891 0.751 -24.062 1.00 70.06 249 GLY A C 1
ATOM 1714 O O . GLY A 1 249 ? 23.017 1.814 -24.670 1.00 70.06 249 GLY A O 1
ATOM 1715 N N . VAL A 1 250 ? 23.748 0.428 -23.082 1.00 57.59 250 VAL A N 1
ATOM 1716 C CA . VAL A 1 250 ? 25.016 1.163 -22.875 1.00 57.59 250 VAL A CA 1
ATOM 1717 C C . VAL A 1 250 ? 26.172 0.491 -23.628 1.00 57.59 250 VAL A C 1
ATOM 1719 O O . VAL A 1 250 ? 27.290 0.322 -23.147 1.00 57.59 250 VAL A O 1
ATOM 1722 N N . SER A 1 251 ? 26.000 0.308 -24.941 1.00 49.81 251 SER A N 1
ATOM 1723 C CA . SER A 1 251 ? 27.133 0.439 -25.879 1.00 49.81 251 SER A CA 1
ATOM 1724 C C . SER A 1 251 ? 27.510 1.923 -26.061 1.00 49.81 251 SER A C 1
ATOM 1726 O O . SER A 1 251 ? 27.686 2.428 -27.167 1.00 49.81 251 SER A O 1
ATOM 1728 N N . GLY A 1 252 ? 27.636 2.645 -24.944 1.00 48.94 252 GLY A N 1
ATOM 1729 C CA . GLY A 1 252 ? 28.196 3.989 -24.832 1.00 48.94 252 GLY A CA 1
ATOM 1730 C C . GLY A 1 252 ? 29.686 3.974 -24.489 1.00 48.94 252 GLY A C 1
ATOM 1731 O O . GLY A 1 252 ? 30.254 5.012 -24.154 1.00 48.94 252 GLY A O 1
ATOM 1732 N N . GLY A 1 253 ? 30.347 2.817 -24.587 1.00 48.28 253 GLY A N 1
ATOM 1733 C CA . GLY A 1 253 ? 31.800 2.704 -24.625 1.00 48.28 253 GLY A CA 1
ATOM 1734 C C . GLY A 1 253 ? 32.344 3.308 -25.915 1.00 48.28 253 GLY A C 1
ATOM 1735 O O . GLY A 1 253 ? 32.734 2.596 -26.837 1.00 48.28 253 GLY A O 1
ATOM 1736 N N . GLY A 1 254 ? 32.371 4.639 -25.993 1.00 46.66 254 GLY A N 1
ATOM 1737 C CA . GLY A 1 254 ? 33.159 5.351 -26.982 1.00 46.66 254 GLY A CA 1
ATOM 1738 C C . GLY A 1 254 ? 34.620 4.945 -26.830 1.00 46.66 254 GLY A C 1
ATOM 1739 O O . GLY A 1 254 ? 35.348 5.512 -26.016 1.00 46.66 254 GLY A O 1
ATOM 1740 N N . GLU A 1 255 ? 35.054 3.972 -27.630 1.00 50.78 255 GLU A N 1
ATOM 1741 C CA . GLU A 1 255 ? 36.454 3.756 -27.956 1.00 50.78 255 GLU A CA 1
ATOM 1742 C C . GLU A 1 255 ? 37.019 5.074 -28.505 1.00 50.78 255 GLU A C 1
ATOM 1744 O O . GLU A 1 255 ? 37.007 5.352 -29.706 1.00 50.78 255 GLU A O 1
ATOM 1749 N N . ILE A 1 256 ? 37.572 5.906 -27.624 1.00 60.03 256 ILE A N 1
ATOM 1750 C CA . ILE A 1 256 ? 38.640 6.826 -27.995 1.00 60.03 256 ILE A CA 1
ATOM 1751 C C . ILE A 1 256 ? 39.872 5.973 -28.297 1.00 60.03 256 ILE A C 1
ATOM 1753 O O . ILE A 1 256 ? 40.787 5.829 -27.487 1.00 60.03 256 ILE A O 1
ATOM 1757 N N . GLY A 1 257 ? 39.873 5.359 -29.482 1.00 49.94 257 GLY A N 1
ATOM 1758 C CA . GLY A 1 257 ? 41.061 4.724 -30.030 1.00 49.94 257 GLY A CA 1
ATOM 1759 C C . GLY A 1 257 ? 42.231 5.717 -29.982 1.00 49.94 257 GLY A C 1
ATOM 1760 O O . GLY A 1 257 ? 42.024 6.912 -30.223 1.00 49.94 257 GLY A O 1
ATOM 1761 N N . PRO A 1 258 ? 43.457 5.276 -29.647 1.00 58.38 258 PRO A N 1
ATOM 1762 C CA . PRO A 1 258 ? 44.589 6.182 -29.549 1.00 58.38 258 PRO A CA 1
ATOM 1763 C C . PRO A 1 258 ? 44.831 6.808 -30.922 1.00 58.38 258 PRO A C 1
ATOM 1765 O O . PRO A 1 258 ? 45.231 6.133 -31.871 1.00 58.38 258 PRO A O 1
ATOM 1768 N N . SER A 1 259 ? 44.566 8.109 -31.030 1.00 55.59 259 SER A N 1
ATOM 1769 C CA . SER A 1 259 ? 44.927 8.916 -32.188 1.00 55.59 259 SER A CA 1
ATOM 1770 C C . SER A 1 259 ? 46.447 8.873 -32.353 1.00 55.59 259 SER A C 1
ATOM 1772 O O . SER A 1 259 ? 47.174 9.474 -31.555 1.00 55.59 259 SER A O 1
ATOM 1774 N N . GLY A 1 260 ? 46.897 8.090 -33.336 1.00 57.22 260 GLY A N 1
ATOM 1775 C CA . GLY A 1 260 ? 48.285 8.026 -33.798 1.00 57.22 260 GLY A CA 1
ATOM 1776 C C . GLY A 1 260 ? 48.706 9.221 -34.639 1.00 57.22 260 GLY A C 1
ATOM 1777 O O . GLY A 1 260 ? 47.830 10.016 -35.052 1.00 57.22 260 GLY A O 1
#

pLDDT: mean 74.09, std 22.24, range [36.28, 98.69]

Solvent-accessible surface area (backbone atoms only — not comparable to full-atom values): 17147 Å² total; per-residue (Å²): 136,90,83,88,81,88,87,84,81,85,78,87,83,84,85,80,88,80,85,83,81,84,85,81,94,81,85,85,83,81,90,79,90,79,91,88,84,88,85,88,85,91,83,87,84,85,88,90,87,82,92,78,92,74,88,86,68,65,68,44,47,26,20,43,56,68,82,43,93,82,53,42,38,46,83,46,81,40,48,56,85,50,47,74,58,59,74,60,47,101,76,64,69,52,39,79,64,43,52,99,85,48,47,75,79,46,95,70,83,86,80,82,88,87,90,84,80,92,78,91,76,94,72,83,81,88,68,86,76,89,77,81,66,74,60,48,74,54,71,38,82,45,36,39,75,53,28,67,70,76,69,46,47,56,80,42,41,41,57,52,72,43,78,45,36,32,30,56,25,60,73,72,69,43,48,48,74,39,40,37,55,49,72,46,77,48,36,34,30,53,26,58,72,76,67,46,47,46,76,40,48,33,55,53,66,46,75,47,30,39,37,59,22,63,74,72,70,46,47,48,80,40,48,35,59,47,74,48,83,47,26,36,24,52,23,57,74,71,70,43,56,50,77,42,53,86,56,61,71,75,87,70,74,74,76,78,65,84,84,125

Radius of gyration: 32.73 Å; Cα contacts (8 Å, |Δi|>4): 291; chains: 1; bounding box: 69×59×101 Å